Protein 7CFE (pdb70)

Foldseek 3Di:
DQLDADPPLLCVQQPPLSVLVSVLLVCCQPVVVVLPQHPNVCNNVCHFPFLSQQQQCCVVPDFQFEEEEAQCRQHPPNPSNQSRHVRYQYEYEHADPSNVVNVVVSCVVRVGNYHYDHDHLPDPVNLVVQAQGQEYEYEPDDQPLVVLLSGLSNHRAFHKYWYFDPPCQVVSCVVHVVSSVVSQWDPWDWDFGPVVPHVVGGIITMTTRHPDDD

Sequence (214 aa):
HHMSPIEPAASAIFGPRLGLARRRYAEALAGPGVERGLVGPREVGRLWDRHLLNCAVIGELLERGDRVVDIGSGAGLPGVPLLAIARPDLQVVLLEPLLRRTEFLREMV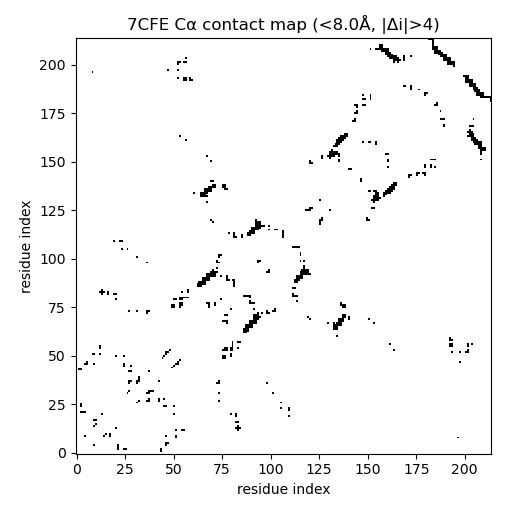TDLGVAVEIVRGRAEESWVQDQLGGSDAAVSRAVAALDKLTKWSMPLIRPNGRMLAIKGERAHDEVREHRRVMIASGAVDVRVVTCGANYLRPPATVVFARRGKQIA

Secondary structure (DSSP, 8-state):
---SPPTTHHHHHHGGGHHHHHHHHHHHHTHHHHTTSS-GGGGGGIIIIIIIHHHGGGGGS-TT-EEEEET-TTTTTHHHHHHH-TT-EEEEE---HHHHHHHHHHHHTTT--EEEE-S-TT-HHHHHHHTTEEEEEEESSS-HHHHHHHHGGGEEEEEEEEEE-GGGHHHHHHHHHHHHHHTTEEEEEEEEE-TTT-SSPEEEEEEEE-SS--

Organism: Mycobacterium tuberculosis (strain ATCC 25618 / H37Rv) (NCBI:txid83332)

Nearest PDB structures (foldseek):
  7cfe-assembly1_A  TM=1.005E+00  e=2.924E-52  Mycobacterium tuberculosis H37Rv
  3g8a-assembly4_D  TM=7.679E-01  e=1.920E-15  Thermus thermophilus HB8
  3g8a-assembly1_A  TM=7.381E-01  e=2.503E-15  Thermus thermophilus HB8
  3g89-assembly2_B  TM=7.218E-01  e=5.549E-15  Thermus thermophilus HB8
  1sqg-assembly1_A  TM=6.685E-01  e=5.555E-08  Escherichia coli

Structure (mmCIF, N/CA/C/O backbone):
data_7CFE
#
_entry.id   7CFE
#
_cell.length_a   44.980
_cell.length_b   63.880
_cell.length_c   72.390
_cell.angle_alpha   90.00
_cell.angle_beta   90.00
_cell.angle_gamma   90.00
#
_symmetry.space_group_name_H-M   'P 21 21 21'
#
loop_
_entity.id
_entity.type
_entity.pdbx_description
1 polymer 'Ribosomal RNA small subunit methyltransferase G'
2 non-polymer SINEFUNGIN
3 non-polymer 'PHOSPHATE ION'
4 non-polymer 'ISOPROPYL ALCOHOL'
5 water water
#
loop_
_atom_site.group_PDB
_atom_site.id
_atom_site.type_symbol
_atom_site.label_atom_id
_atom_site.label_alt_id
_atom_site.label_comp_id
_atom_site.label_asym_id
_atom_site.label_entity_id
_atom_site.label_seq_id
_atom_site.pdbx_PDB_ins_code
_atom_site.Cartn_x
_atom_site.Cartn_y
_atom_site.Cartn_z
_atom_site.occupancy
_atom_site.B_iso_or_equiv
_atom_site.auth_seq_id
_atom_site.auth_comp_id
_atom_site.auth_asym_id
_atom_site.auth_atom_id
_atom_site.pdbx_PDB_model_num
ATOM 1 N N . HIS A 1 5 ? 24.054 25.309 -10.376 1.00 38.30 -1 HIS A N 1
ATOM 2 C CA . HIS A 1 5 ? 24.716 24.815 -9.172 1.00 50.85 -1 HIS A CA 1
ATOM 3 C C . HIS A 1 5 ? 23.840 25.003 -7.927 1.00 51.38 -1 HIS A C 1
ATOM 4 O O . HIS A 1 5 ? 23.232 24.052 -7.408 1.00 45.35 -1 HIS A O 1
ATOM 6 N N . HIS A 1 6 ? 23.830 26.239 -7.432 1.00 42.72 0 HIS A N 1
ATOM 7 C CA . HIS A 1 6 ? 22.836 26.701 -6.466 1.00 51.34 0 HIS A CA 1
ATOM 8 C C . HIS A 1 6 ? 22.931 25.968 -5.123 1.00 40.58 0 HIS A C 1
ATOM 9 O O . HIS A 1 6 ? 21.914 25.614 -4.524 1.00 45.10 0 HIS A O 1
ATOM 11 N N . MET A 1 7 ? 24.160 25.745 -4.642 1.00 32.27 1 MET A N 1
ATOM 12 C CA . MET A 1 7 ? 24.380 25.312 -3.263 1.00 41.19 1 MET A CA 1
ATOM 13 C C . MET A 1 7 ? 25.329 26.249 -2.512 1.00 36.52 1 MET A C 1
ATOM 14 O O . MET A 1 7 ? 25.695 25.969 -1.362 1.00 27.73 1 MET A O 1
ATOM 19 N N . SER A 1 8 ? 25.703 27.378 -3.123 1.00 26.59 2 SER A N 1
ATOM 20 C CA . SER A 1 8 ? 26.616 28.351 -2.539 1.00 28.02 2 SER A CA 1
ATOM 21 C C . SER A 1 8 ? 25.879 29.249 -1.555 1.00 23.77 2 SER A C 1
ATOM 22 O O . SER A 1 8 ? 24.757 29.689 -1.851 1.00 24.86 2 SER A O 1
ATOM 25 N N . PRO A 1 9 ? 26.483 29.539 -0.395 1.00 24.23 3 PRO A N 1
ATOM 26 C CA . PRO A 1 9 ? 25.760 30.249 0.669 1.00 18.56 3 PRO A CA 1
ATOM 27 C C . PRO A 1 9 ? 25.287 31.632 0.252 1.00 17.45 3 PRO A C 1
ATOM 28 O O . PRO A 1 9 ? 25.949 32.340 -0.510 1.00 20.45 3 PRO A O 1
ATOM 32 N N . ILE A 1 10 ? 24.099 31.989 0.741 1.00 16.75 4 ILE A N 1
ATOM 33 C CA . ILE A 1 10 ? 23.569 33.336 0.576 1.00 10.60 4 ILE A CA 1
ATOM 34 C C . ILE A 1 10 ? 24.336 34.276 1.494 1.00 13.28 4 ILE A C 1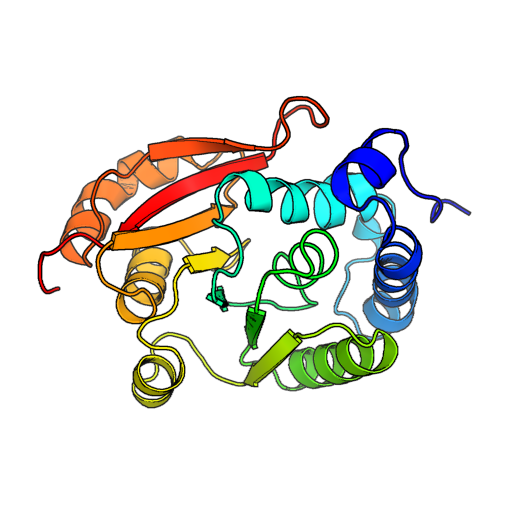
ATOM 35 O O . ILE A 1 10 ? 24.313 34.118 2.719 1.00 10.15 4 ILE A O 1
ATOM 40 N N . GLU A 1 11 ? 24.980 35.289 0.909 1.00 15.35 5 GLU A N 1
ATOM 41 C CA . GLU A 1 11 ? 25.825 36.220 1.641 1.00 16.24 5 GLU A CA 1
ATOM 42 C C . GLU A 1 11 ? 25.254 37.636 1.573 1.00 20.95 5 GLU A C 1
ATOM 43 O O . GLU A 1 11 ? 24.611 38.005 0.581 1.00 17.01 5 GLU A O 1
ATOM 49 N N . PRO A 1 12 ? 25.485 38.468 2.608 1.00 20.59 6 PRO A N 1
ATOM 50 C CA . PRO A 1 12 ? 26.299 38.232 3.808 1.00 13.56 6 PRO A CA 1
ATOM 51 C C . PRO A 1 12 ? 25.571 37.515 4.949 1.00 13.71 6 PRO A C 1
ATOM 52 O O . PRO A 1 12 ? 26.156 37.316 6.006 1.00 10.65 6 PRO A O 1
ATOM 56 N N . ALA A 1 13 ? 24.321 37.106 4.725 1.00 16.38 7 ALA A N 1
ATOM 57 C CA . ALA A 1 13 ? 23.553 36.450 5.784 1.00 13.06 7 ALA A CA 1
ATOM 58 C C . ALA A 1 13 ? 24.261 35.203 6.308 1.00 13.50 7 ALA A C 1
ATOM 59 O O . ALA A 1 13 ? 24.347 34.982 7.524 1.00 13.47 7 ALA A O 1
ATOM 61 N N . ALA A 1 14 ? 24.760 34.359 5.406 1.00 11.55 8 ALA A N 1
ATOM 62 C CA . ALA A 1 14 ? 25.364 33.102 5.840 1.00 12.36 8 ALA A CA 1
ATOM 63 C C . ALA A 1 14 ? 26.563 33.346 6.742 1.00 14.58 8 ALA A C 1
ATOM 64 O O . ALA A 1 14 ? 26.733 32.668 7.760 1.00 14.48 8 ALA A O 1
ATOM 66 N N . SER A 1 15 ? 27.440 34.277 6.361 1.00 16.27 9 SER A N 1
ATOM 67 C CA . SER A 1 15 ? 28.576 34.565 7.227 1.00 11.87 9 SER A CA 1
ATOM 68 C C . SER A 1 15 ? 28.136 35.286 8.489 1.00 17.80 9 SER A C 1
ATOM 69 O O . SER A 1 15 ? 28.672 35.002 9.559 1.00 15.49 9 SER A O 1
ATOM 72 N N . ALA A 1 16 ? 27.128 36.159 8.398 1.00 15.21 10 ALA A N 1
ATOM 73 C CA . ALA A 1 16 ? 26.577 36.773 9.602 1.00 13.76 10 ALA A CA 1
ATOM 74 C C . ALA A 1 16 ? 26.169 35.719 10.618 1.00 18.01 10 ALA A C 1
ATOM 75 O O . ALA A 1 16 ? 26.460 35.849 11.815 1.00 14.05 10 ALA A O 1
ATOM 77 N N . ILE A 1 17 ? 25.516 34.656 10.151 1.00 15.54 11 ILE A N 1
ATOM 78 C CA . ILE A 1 17 ? 24.891 33.693 11.051 1.00 16.23 11 ILE A CA 1
ATOM 79 C C . ILE A 1 17 ? 25.866 32.608 11.483 1.00 18.73 11 ILE A C 1
ATOM 80 O O . ILE A 1 17 ? 25.887 32.207 12.651 1.00 17.76 11 ILE A O 1
ATOM 85 N N . PHE A 1 18 ? 26.665 32.092 10.554 1.00 13.48 12 PHE A N 1
ATOM 86 C CA . PHE A 1 18 ? 27.518 30.963 10.864 1.00 16.60 12 PHE A CA 1
ATOM 87 C C . PHE A 1 18 ? 28.978 31.331 11.093 1.00 15.81 12 PHE A C 1
ATOM 88 O O . PHE A 1 18 ? 29.713 30.503 11.638 1.00 15.84 12 PHE A O 1
ATOM 96 N N . GLY A 1 19 ? 29.420 32.538 10.712 1.00 15.54 13 GLY A N 1
ATOM 97 C CA . GLY A 1 19 ? 30.775 32.964 10.932 1.00 16.81 13 GLY A CA 1
ATOM 98 C C . GLY A 1 19 ? 31.793 31.930 10.526 1.00 20.50 13 GLY A C 1
ATOM 99 O O . GLY A 1 19 ? 31.717 31.311 9.454 1.00 19.49 13 GLY A O 1
ATOM 100 N N . PRO A 1 20 ? 32.743 31.681 11.423 1.00 19.59 14 PRO A N 1
ATOM 101 C CA . PRO A 1 20 ? 33.835 30.752 11.100 1.00 21.19 14 PRO A CA 1
ATOM 102 C C . PRO A 1 20 ? 33.380 29.323 10.836 1.00 22.06 14 PRO A C 1
ATOM 103 O O . PRO A 1 20 ? 34.162 28.553 10.267 1.00 26.12 14 PRO A O 1
ATOM 107 N N . ARG A 1 21 ? 32.152 28.939 11.207 1.00 19.30 15 ARG A N 1
ATOM 108 C CA . ARG A 1 21 ? 31.634 27.603 10.916 1.00 15.87 15 ARG A CA 1
ATOM 109 C C . ARG A 1 21 ? 30.744 27.572 9.673 1.00 17.56 15 ARG A C 1
ATOM 110 O O . ARG A 1 21 ? 29.943 26.636 9.499 1.00 12.64 15 ARG A O 1
ATOM 118 N N . LEU A 1 22 ? 30.890 28.571 8.796 1.00 15.02 16 LEU A N 1
ATOM 119 C CA . LEU A 1 22 ? 30.172 28.571 7.521 1.00 20.31 16 LEU A CA 1
ATOM 120 C C . LEU A 1 22 ? 30.410 27.280 6.739 1.00 17.71 16 LEU A C 1
ATOM 121 O O . LEU A 1 22 ? 29.494 26.763 6.090 1.00 20.95 16 LEU A O 1
ATOM 126 N N . GLY A 1 23 ? 31.624 26.730 6.801 1.00 19.81 17 GLY A N 1
ATOM 127 C CA . GLY A 1 23 ? 31.906 25.519 6.046 1.00 21.28 17 GLY A CA 1
ATOM 128 C C . GLY A 1 23 ? 31.124 24.319 6.546 1.00 23.31 17 GLY A C 1
ATOM 129 O O . GLY A 1 23 ? 30.668 23.486 5.758 1.00 20.94 17 GLY A O 1
ATOM 130 N N . LEU A 1 24 ? 30.977 24.201 7.867 1.00 25.47 18 LEU A N 1
ATOM 131 C CA . LEU A 1 24 ? 30.093 23.181 8.415 1.00 26.72 18 LEU A CA 1
ATOM 132 C C . LEU A 1 24 ? 28.675 23.377 7.902 1.00 18.45 18 LEU A C 1
ATOM 133 O O . LEU A 1 24 ? 28.001 22.416 7.514 1.00 19.73 18 LEU A O 1
ATOM 138 N N . ALA A 1 25 ? 28.198 24.622 7.923 1.00 17.77 19 ALA A N 1
ATOM 139 C CA . ALA A 1 25 ? 26.864 24.896 7.397 1.00 16.17 19 ALA A CA 1
ATOM 140 C C . ALA A 1 25 ? 26.732 24.406 5.962 1.00 19.76 19 ALA A C 1
ATOM 141 O O . ALA A 1 25 ? 25.732 23.775 5.597 1.00 17.01 19 ALA A O 1
ATOM 143 N N . ARG A 1 26 ? 27.743 24.688 5.135 1.00 19.14 20 ARG A N 1
ATOM 144 C CA A ARG A 1 26 ? 27.691 24.307 3.729 0.58 23.44 20 ARG A CA 1
ATOM 145 C CA B ARG A 1 26 ? 27.693 24.306 3.729 0.42 23.42 20 ARG A CA 1
ATOM 146 C C . ARG A 1 26 ? 27.684 22.792 3.573 1.00 23.70 20 ARG A C 1
ATOM 147 O O . ARG A 1 26 ? 26.915 22.239 2.783 1.00 22.29 20 ARG A O 1
ATOM 162 N N . ARG A 1 27 ? 28.544 22.100 4.331 1.00 23.50 21 ARG A N 1
ATOM 163 C CA . ARG A 1 27 ? 28.523 20.639 4.351 1.00 24.24 21 ARG A CA 1
ATOM 164 C C . ARG A 1 27 ? 27.142 20.099 4.706 1.00 19.98 21 ARG A C 1
ATOM 165 O O . ARG A 1 27 ? 26.660 19.132 4.098 1.00 18.27 21 ARG A O 1
ATOM 173 N N . TYR A 1 28 ? 26.495 20.706 5.707 1.00 15.77 22 TYR A N 1
ATOM 174 C CA . TYR A 1 28 ? 25.165 20.262 6.110 1.00 17.82 22 TYR A CA 1
ATOM 175 C C . TYR A 1 28 ? 24.159 20.476 4.985 1.00 18.84 22 TYR A C 1
ATOM 176 O O . TYR A 1 28 ? 23.352 19.587 4.674 1.00 20.97 22 TYR A O 1
ATOM 185 N N . ALA A 1 29 ? 24.186 21.661 4.369 1.00 18.32 23 ALA A N 1
ATOM 186 C CA . ALA A 1 29 ? 23.282 21.936 3.253 1.00 21.43 23 ALA A CA 1
ATOM 187 C C . ALA A 1 29 ? 23.504 20.940 2.127 1.00 21.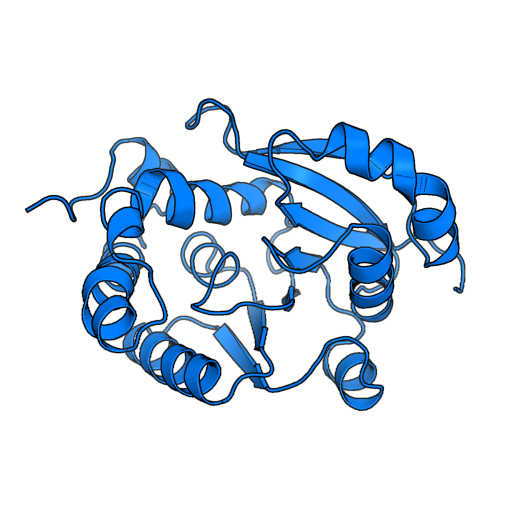40 23 ALA A C 1
ATOM 188 O O . ALA A 1 29 ? 22.552 20.476 1.490 1.00 23.99 23 ALA A O 1
ATOM 190 N N . GLU A 1 30 ? 24.761 20.599 1.871 1.00 21.36 24 GLU A N 1
ATOM 191 C CA . GLU A 1 30 ? 25.058 19.653 0.805 1.00 26.68 24 GLU A CA 1
ATOM 192 C C . GLU A 1 30 ? 24.499 18.274 1.127 1.00 25.07 24 GLU A C 1
ATOM 193 O O . GLU A 1 30 ? 23.911 17.614 0.265 1.00 27.81 24 GLU A O 1
ATOM 199 N N . ALA A 1 31 ? 24.633 17.832 2.373 1.00 28.24 25 ALA A N 1
ATOM 200 C CA . ALA A 1 31 ? 24.117 16.510 2.689 1.00 27.80 25 ALA A CA 1
ATOM 201 C C . ALA A 1 31 ? 22.594 16.488 2.647 1.00 28.60 25 ALA A C 1
ATOM 202 O O . ALA A 1 31 ? 22.001 15.497 2.208 1.00 31.55 25 ALA A O 1
ATOM 204 N N . LEU A 1 32 ? 21.941 17.572 3.079 1.00 24.53 26 LEU A N 1
ATOM 205 C CA . LEU A 1 32 ? 20.492 17.672 2.903 1.00 22.52 26 LEU A CA 1
ATOM 206 C C . LEU A 1 32 ? 20.109 17.642 1.425 1.00 26.32 26 LEU A C 1
ATOM 207 O O . LEU A 1 32 ? 19.105 17.024 1.048 1.00 21.63 26 LEU A O 1
ATOM 212 N N . ALA A 1 33 ? 20.889 18.328 0.581 1.00 28.01 27 ALA A N 1
ATOM 213 C CA . ALA A 1 33 ? 20.603 18.395 -0.852 1.00 25.48 27 ALA A CA 1
ATOM 214 C C . ALA A 1 33 ? 20.936 17.087 -1.554 1.00 28.27 27 ALA A C 1
ATOM 215 O O . ALA A 1 33 ? 20.320 16.761 -2.573 1.00 32.75 27 ALA A O 1
ATOM 217 N N . GLY A 1 34 ? 21.905 16.337 -1.035 1.00 23.56 28 GLY A N 1
ATOM 218 C CA . GLY A 1 34 ? 22.245 15.047 -1.581 1.00 30.60 28 GLY A CA 1
ATOM 219 C C . GLY A 1 34 ? 21.471 13.922 -0.917 1.00 34.33 28 GLY A C 1
ATOM 220 O O . GLY A 1 34 ? 20.293 13.676 -1.218 1.00 28.49 28 GLY A O 1
ATOM 221 N N . PRO A 1 35 ? 22.129 13.223 0.017 1.00 27.05 29 PRO A N 1
ATOM 222 C CA . PRO A 1 35 ? 21.494 12.055 0.659 1.00 28.87 29 PRO A CA 1
ATOM 223 C C . PRO A 1 35 ? 20.168 12.359 1.337 1.00 27.20 29 PRO A C 1
ATOM 224 O O . PRO A 1 35 ? 19.322 11.463 1.449 1.00 33.61 29 PRO A O 1
ATOM 228 N N . GLY A 1 36 ? 19.951 13.595 1.787 1.00 30.93 30 GLY A N 1
ATOM 229 C CA . GLY A 1 36 ? 18.647 13.955 2.316 1.00 27.73 30 GLY A CA 1
ATOM 230 C C . GLY A 1 36 ? 17.545 13.823 1.283 1.00 31.53 30 GLY A C 1
ATOM 231 O O . GLY A 1 36 ? 16.448 13.349 1.587 1.00 31.32 30 GLY A O 1
ATOM 232 N N . VAL A 1 37 ? 17.818 14.247 0.047 1.00 32.98 31 VAL A N 1
ATOM 233 C CA . VAL A 1 37 ? 16.830 14.094 -1.014 1.00 32.62 31 VAL A CA 1
ATOM 234 C C . VAL A 1 37 ? 16.743 12.635 -1.441 1.00 32.93 31 VAL A C 1
ATOM 235 O O . VAL A 1 37 ? 15.649 12.073 -1.564 1.00 32.59 31 VAL A O 1
ATOM 239 N N . GLU A 1 38 ? 17.898 11.992 -1.639 1.00 33.25 32 GLU A N 1
ATOM 240 C CA . GLU A 1 38 ? 17.917 10.598 -2.072 1.00 36.22 32 GLU A CA 1
ATOM 241 C C . GLU A 1 38 ? 17.198 9.675 -1.092 1.00 40.14 32 GLU A C 1
ATOM 242 O O . GLU A 1 38 ? 16.681 8.631 -1.507 1.00 38.38 32 GLU A O 1
ATOM 244 N N . ARG A 1 39 ? 17.137 10.041 0.189 1.00 36.96 33 ARG A N 1
ATOM 245 C CA . ARG A 1 39 ? 16.474 9.229 1.202 1.00 36.48 33 ARG A CA 1
ATOM 246 C C . ARG A 1 39 ? 15.047 9.665 1.487 1.00 32.88 33 ARG A C 1
ATOM 247 O O . ARG A 1 39 ? 14.414 9.103 2.385 1.00 37.09 33 ARG A O 1
ATOM 255 N N . GLY A 1 40 ? 14.523 10.642 0.753 1.00 32.38 34 GLY A N 1
ATOM 256 C CA . GLY A 1 40 ? 13.157 11.072 0.972 1.00 31.97 34 GLY A CA 1
ATOM 257 C C . GLY A 1 40 ? 12.936 11.921 2.204 1.00 33.90 34 GLY A C 1
ATOM 258 O O . GLY A 1 40 ? 11.791 12.072 2.646 1.00 30.16 34 GLY A O 1
ATOM 259 N N . LEU A 1 41 ? 13.999 12.490 2.772 1.00 31.07 35 LEU A N 1
ATOM 260 C CA . LEU A 1 41 ? 13.847 13.348 3.939 1.00 33.20 35 LEU A CA 1
ATOM 261 C C . LEU A 1 41 ? 13.737 14.818 3.578 1.00 34.77 35 LEU A C 1
ATOM 262 O O . LEU A 1 41 ? 13.170 15.597 4.355 1.00 30.45 35 LEU A O 1
ATOM 267 N N . VAL A 1 42 ? 14.268 15.219 2.425 1.00 27.78 36 VAL A N 1
ATOM 268 C CA . VAL A 1 42 ? 14.162 16.592 1.948 1.00 30.96 36 VAL A CA 1
ATOM 269 C C . VAL A 1 42 ? 13.403 16.573 0.629 1.00 29.38 36 VAL A C 1
ATOM 270 O O . VAL A 1 42 ? 13.811 15.886 -0.317 1.00 26.37 36 VAL A O 1
ATOM 274 N N . GLY A 1 43 ? 12.299 17.318 0.571 1.00 34.20 37 GLY A N 1
ATOM 275 C CA . GLY A 1 43 ? 11.503 17.409 -0.627 1.00 37.56 37 GLY A CA 1
ATOM 276 C C . GLY A 1 43 ? 12.295 18.073 -1.728 1.00 38.25 37 GLY A C 1
ATOM 277 O O . GLY A 1 43 ? 13.088 18.990 -1.481 1.00 32.87 37 GLY A O 1
ATOM 278 N N . PRO A 1 44 ? 12.102 17.616 -2.968 1.00 35.52 38 PRO A N 1
ATOM 279 C CA . PRO A 1 44 ? 12.902 18.160 -4.082 1.00 39.02 38 PRO A CA 1
ATOM 280 C C . PRO A 1 44 ? 12.815 19.670 -4.188 1.00 37.25 38 PRO A C 1
ATOM 281 O O . PRO A 1 44 ? 13.840 20.358 -4.332 1.00 36.46 38 PRO A O 1
ATOM 285 N N . ARG A 1 45 ? 11.600 20.204 -4.055 1.00 37.95 39 ARG A N 1
ATOM 286 C CA . ARG A 1 45 ? 11.386 21.639 -4.169 1.00 41.44 39 ARG A CA 1
ATOM 287 C C . ARG A 1 45 ? 12.169 22.427 -3.127 1.00 37.90 39 ARG A C 1
ATOM 288 O O . ARG A 1 45 ? 12.484 23.598 -3.359 1.00 33.03 39 ARG A O 1
ATOM 296 N N . GLU A 1 46 ? 12.486 21.820 -1.980 1.00 34.59 40 GLU A N 1
ATOM 297 C CA . GLU A 1 46 ? 13.179 22.544 -0.921 1.00 32.74 40 GLU A CA 1
ATOM 298 C C . GLU A 1 46 ? 14.663 22.742 -1.198 1.00 26.99 40 GLU A C 1
ATOM 299 O O . GLU A 1 46 ? 15.305 23.517 -0.473 1.00 26.27 40 GLU A O 1
ATOM 305 N N . VAL A 1 47 ? 15.222 22.081 -2.218 1.00 24.64 41 VAL A N 1
ATOM 306 C CA . VAL A 1 47 ? 16.674 22.121 -2.401 1.00 24.43 41 VAL A CA 1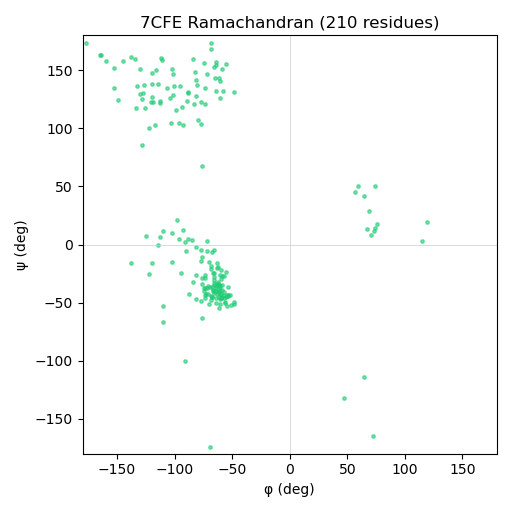
ATOM 307 C C . VAL A 1 47 ? 17.152 23.556 -2.627 1.00 24.33 41 VAL A C 1
ATOM 308 O O . VAL A 1 47 ? 18.129 24.006 -2.012 1.00 21.14 41 VAL A O 1
ATOM 312 N N . GLY A 1 48 ? 16.466 24.297 -3.504 1.00 20.91 42 GLY A N 1
ATOM 313 C CA . GLY A 1 48 ? 16.810 25.692 -3.756 1.00 24.20 42 GLY A CA 1
ATOM 314 C C . GLY A 1 48 ? 16.456 26.648 -2.627 1.00 21.79 42 GLY A C 1
ATOM 315 O O . GLY A 1 48 ? 16.807 27.831 -2.705 1.00 18.32 42 GLY A O 1
ATOM 316 N N . ARG A 1 49 ? 15.772 26.166 -1.589 1.00 19.35 43 ARG A N 1
ATOM 317 C CA . ARG A 1 49 ? 15.401 26.974 -0.442 1.00 15.80 43 ARG A CA 1
ATOM 318 C C . ARG A 1 49 ? 16.180 26.585 0.806 1.00 17.36 43 ARG A C 1
ATOM 319 O O . ARG A 1 49 ? 15.835 27.021 1.907 1.00 16.64 43 ARG A O 1
ATOM 327 N N . LEU A 1 50 ? 17.224 25.774 0.663 1.00 15.40 44 LEU A N 1
ATOM 328 C CA . LEU A 1 50 ? 17.905 25.246 1.835 1.00 18.71 44 LEU A CA 1
ATOM 329 C C . LEU A 1 50 ? 18.592 26.338 2.649 1.00 17.94 44 LEU A C 1
ATOM 330 O O . LEU A 1 50 ? 18.629 26.250 3.883 1.00 17.09 44 LEU A O 1
ATOM 335 N N . TRP A 1 51 ? 19.128 27.378 2.002 1.00 16.63 45 TRP A N 1
ATOM 336 C CA . TRP A 1 51 ? 19.732 28.452 2.793 1.00 13.71 45 TRP A CA 1
ATOM 337 C C . TRP A 1 51 ? 18.669 29.354 3.417 1.00 13.33 45 TRP A C 1
ATOM 338 O O . TRP A 1 51 ? 18.535 29.394 4.641 1.00 15.46 45 TRP A O 1
ATOM 349 N N . ASP A 1 52 ? 17.870 30.055 2.596 1.00 13.36 46 ASP A N 1
ATOM 350 C CA . ASP A 1 52 ? 17.031 31.119 3.148 1.00 13.23 46 ASP A CA 1
ATOM 351 C C . ASP A 1 52 ? 15.894 30.555 3.993 1.00 14.66 46 ASP A C 1
ATOM 352 O O . ASP A 1 52 ? 15.612 31.064 5.083 1.00 14.79 46 ASP A O 1
ATOM 357 N N . ARG A 1 53 ? 15.244 29.498 3.528 1.00 15.04 47 ARG A N 1
ATOM 358 C CA . ARG A 1 53 ? 14.085 28.978 4.237 1.00 16.51 47 ARG A CA 1
ATOM 359 C C . ARG A 1 53 ? 14.463 28.040 5.376 1.00 18.75 47 ARG A C 1
ATOM 360 O O . ARG A 1 53 ? 13.764 27.997 6.391 1.00 14.96 47 ARG A O 1
ATOM 368 N N . HIS A 1 54 ? 15.556 27.295 5.254 1.00 14.13 48 HIS A N 1
ATOM 369 C CA . HIS A 1 54 ? 15.830 26.311 6.292 1.00 11.43 48 HIS A CA 1
ATOM 370 C C . HIS A 1 54 ? 17.024 26.663 7.171 1.00 13.86 48 HIS A C 1
ATOM 371 O O . HIS A 1 54 ? 16.820 26.989 8.352 1.00 12.99 48 HIS A O 1
ATOM 378 N N . LEU A 1 55 ? 18.251 26.685 6.638 1.00 13.93 49 LEU A N 1
ATOM 379 C CA . LEU A 1 55 ? 19.403 26.879 7.522 1.00 17.93 49 LEU A CA 1
ATOM 380 C C . LEU A 1 55 ? 19.391 28.252 8.198 1.00 15.66 49 LEU A C 1
ATOM 381 O O . LEU A 1 55 ? 19.518 28.350 9.430 1.00 14.40 49 LEU A O 1
ATOM 386 N N . LEU A 1 56 ? 19.216 29.322 7.419 1.00 16.53 50 LEU A N 1
ATOM 387 C CA . LEU A 1 56 ? 19.289 30.654 8.011 1.00 14.57 50 LEU A CA 1
ATOM 388 C C . LEU A 1 56 ? 18.108 30.891 8.942 1.00 13.86 50 LEU A C 1
ATOM 389 O O . LEU A 1 56 ? 18.283 31.338 10.083 1.00 13.19 50 LEU A O 1
ATOM 394 N N . ASN A 1 57 ? 16.897 30.576 8.472 1.00 14.29 51 ASN A N 1
ATOM 395 C CA . ASN A 1 57 ? 15.698 30.865 9.249 1.00 13.57 51 ASN A CA 1
ATOM 396 C C . ASN A 1 57 ? 15.686 30.108 10.569 1.00 12.08 51 ASN A C 1
ATOM 397 O O . ASN A 1 57 ? 15.147 30.609 11.560 1.00 12.79 51 ASN A O 1
ATOM 402 N N . CYS A 1 58 ? 16.262 28.908 10.595 1.00 11.74 52 CYS A N 1
ATOM 403 C CA . CYS A 1 58 ? 16.326 28.113 11.813 1.00 11.69 52 CYS A CA 1
ATOM 404 C C . CYS A 1 58 ? 17.407 28.631 12.742 1.00 13.36 52 CYS A C 1
ATOM 405 O O . CYS A 1 58 ? 17.162 28.831 13.935 1.00 17.44 52 CYS A O 1
ATOM 408 N N . ALA A 1 59 ? 18.607 28.862 12.208 1.00 9.41 53 ALA A N 1
ATOM 409 C CA . ALA A 1 59 ? 19.726 29.256 13.057 1.00 13.83 53 ALA A CA 1
ATOM 410 C C . ALA A 1 59 ? 19.561 30.631 13.685 1.00 13.51 53 ALA A C 1
ATOM 411 O O . ALA A 1 59 ? 20.194 30.887 14.715 1.00 17.81 53 ALA A O 1
ATOM 413 N N . VAL A 1 60 ? 18.772 31.541 13.100 1.00 14.58 54 VAL A N 1
ATOM 414 C CA . VAL A 1 60 ? 18.688 32.857 13.753 1.00 11.90 54 VAL A CA 1
ATOM 415 C C . VAL A 1 60 ? 17.971 32.813 15.103 1.00 14.92 54 VAL A C 1
ATOM 416 O O . VAL A 1 60 ? 18.140 33.737 15.915 1.00 13.72 54 VAL A O 1
ATOM 420 N N . ILE A 1 61 ? 17.189 31.768 15.400 1.00 14.23 55 ILE A N 1
ATOM 421 C CA . ILE A 1 61 ? 16.551 31.724 16.715 1.00 15.27 55 ILE A CA 1
ATOM 422 C C . ILE A 1 61 ? 17.563 31.578 17.842 1.00 13.14 55 ILE A C 1
ATOM 423 O O . ILE A 1 61 ? 17.185 31.662 19.016 1.00 9.91 55 ILE A O 1
ATOM 428 N N . GLY A 1 62 ? 18.848 31.411 17.522 1.00 14.21 56 GLY A N 1
ATOM 429 C CA . GLY A 1 62 ? 19.860 31.446 18.567 1.00 15.77 56 GLY A CA 1
ATOM 430 C C . GLY A 1 62 ? 19.942 32.782 19.274 1.00 17.31 56 GLY A C 1
ATOM 431 O O . GLY A 1 62 ? 20.455 32.850 20.399 1.00 15.79 56 GLY A O 1
ATOM 432 N N . GLU A 1 63 ? 19.429 33.848 18.643 1.00 14.77 57 GLU A N 1
ATOM 433 C CA . GLU A 1 63 ? 19.371 35.157 19.284 1.00 15.40 57 GLU A CA 1
ATOM 434 C C . GLU A 1 63 ? 18.641 35.111 20.619 1.00 13.57 57 GLU A C 1
ATOM 435 O O . GLU A 1 63 ? 18.880 35.972 21.470 1.00 17.28 57 GLU A O 1
ATOM 441 N N . LEU A 1 64 ? 17.773 34.121 20.829 1.00 13.52 58 LEU A N 1
ATOM 442 C CA . LEU A 1 64 ? 16.974 34.006 22.043 1.00 13.32 58 LEU A CA 1
ATOM 443 C C . LEU A 1 64 ? 17.514 32.963 23.007 1.00 16.43 58 LEU A C 1
ATOM 444 O O . LEU A 1 64 ? 16.827 32.614 23.974 1.00 18.63 58 LEU A O 1
ATOM 449 N N . LEU A 1 65 ? 18.709 32.429 22.758 1.00 16.17 59 LEU A N 1
ATOM 450 C CA . LEU A 1 65 ? 19.309 31.419 23.623 1.00 18.86 59 LEU A CA 1
ATOM 451 C C . LEU A 1 65 ? 20.567 31.960 24.287 1.00 20.06 59 LEU A C 1
ATOM 452 O O . LEU A 1 65 ? 21.397 32.605 23.636 1.00 19.43 59 LEU A O 1
ATOM 457 N N . GLU A 1 66 ? 20.720 31.657 25.575 1.00 15.66 60 GLU A N 1
ATOM 458 C CA . GLU A 1 66 ? 21.855 32.166 26.319 1.00 19.07 60 GLU A CA 1
ATOM 459 C C . GLU A 1 66 ? 23.069 31.273 26.102 1.00 18.22 60 GLU A C 1
ATOM 460 O O . GLU A 1 66 ? 22.948 30.112 25.700 1.00 17.24 60 GLU A O 1
ATOM 466 N N . ARG A 1 67 ? 24.253 31.837 26.364 1.00 20.55 61 ARG A N 1
ATOM 467 C CA . ARG A 1 67 ? 25.496 31.124 26.092 1.00 18.20 61 ARG A CA 1
ATOM 468 C C . ARG A 1 67 ? 25.535 29.807 26.855 1.00 18.64 61 ARG A C 1
ATOM 469 O O . ARG A 1 67 ? 25.236 29.758 28.048 1.00 19.80 61 ARG A O 1
ATOM 477 N N . GLY A 1 68 ? 25.889 28.737 26.161 1.00 13.38 62 GLY A N 1
ATOM 478 C CA . GLY A 1 68 ? 25.981 27.450 26.817 1.00 20.18 62 GLY A CA 1
ATOM 479 C C . GLY A 1 68 ? 24.662 26.787 27.153 1.00 20.38 62 GLY A C 1
ATOM 480 O O . GLY A 1 68 ? 24.658 25.825 27.928 1.00 20.87 62 GLY A O 1
ATOM 481 N N . ASP A 1 69 ? 23.549 27.252 26.582 1.00 16.79 63 ASP A N 1
ATOM 482 C CA . ASP A 1 69 ? 22.254 26.626 26.827 1.00 17.61 63 ASP A CA 1
ATOM 483 C C . ASP A 1 69 ? 22.258 25.171 26.365 1.00 16.53 63 ASP A C 1
ATOM 484 O O . ASP A 1 69 ? 22.867 24.825 25.349 1.00 14.17 63 ASP A O 1
ATOM 489 N N . ARG A 1 70 ? 21.614 24.312 27.164 1.00 14.14 64 ARG A N 1
ATOM 490 C CA . ARG A 1 70 ? 21.268 22.956 26.765 1.00 13.66 64 ARG A CA 1
ATOM 491 C C . ARG A 1 70 ? 19.893 22.995 26.110 1.00 13.69 64 ARG A C 1
ATOM 492 O O . ARG A 1 70 ? 18.916 23.469 26.710 1.00 16.44 64 ARG A O 1
ATOM 500 N N . VAL A 1 71 ? 19.824 22.514 24.877 1.00 15.01 65 VAL A N 1
ATOM 501 C CA . VAL A 1 71 ? 18.677 22.727 24.007 1.00 14.23 65 VAL A CA 1
ATOM 502 C C . VAL A 1 71 ? 18.204 21.379 23.489 1.00 12.77 65 VAL A C 1
ATOM 503 O O . VAL A 1 71 ? 19.008 20.586 22.978 1.00 13.67 65 VAL A O 1
ATOM 507 N N . VAL A 1 72 ? 16.904 21.129 23.605 1.00 13.05 66 VAL A N 1
ATOM 508 C CA . VAL A 1 72 ? 16.269 19.972 22.989 1.00 8.87 66 VAL A CA 1
ATOM 509 C C . VAL A 1 72 ? 15.520 20.463 21.767 1.00 12.91 66 VAL A C 1
ATOM 510 O O . VAL A 1 72 ? 14.691 21.376 21.870 1.00 12.67 66 VAL A O 1
ATOM 514 N N . ASP A 1 73 ? 15.797 19.856 20.617 1.00 11.44 67 ASP A N 1
ATOM 515 C CA . ASP A 1 73 ? 15.051 20.111 19.387 1.00 11.72 67 ASP A CA 1
ATOM 516 C C . ASP A 1 73 ? 13.987 19.020 19.256 1.00 13.31 67 ASP A C 1
ATOM 517 O O . ASP A 1 73 ? 14.299 17.879 18.893 1.00 13.50 67 ASP A O 1
ATOM 522 N N . ILE A 1 74 ? 12.732 19.375 19.530 1.00 9.34 68 ILE 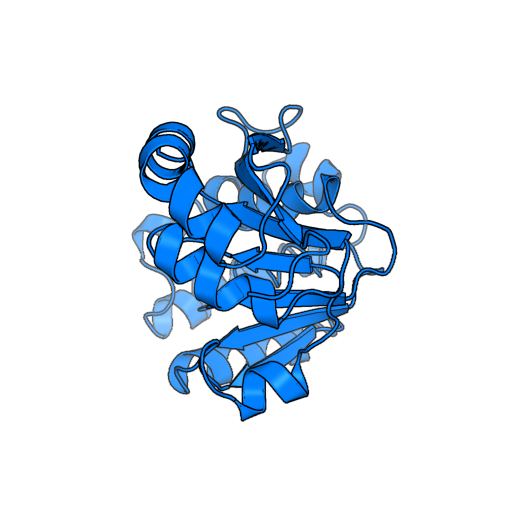A N 1
ATOM 523 C CA . ILE A 1 74 ? 11.646 18.393 19.544 1.00 9.96 68 ILE A CA 1
ATOM 524 C C . ILE A 1 74 ? 11.145 18.182 18.119 1.00 10.97 68 ILE A C 1
ATOM 525 O O . ILE A 1 74 ? 10.683 19.129 17.475 1.00 12.53 68 ILE A O 1
ATOM 530 N N . GLY A 1 75 ? 11.225 16.942 17.639 1.00 11.14 69 GLY A N 1
ATOM 531 C CA . GLY A 1 75 ? 10.824 16.564 16.298 1.00 12.45 69 GLY A CA 1
ATOM 532 C C . GLY A 1 75 ? 11.794 17.029 15.236 1.00 12.91 69 GLY A C 1
ATOM 533 O O . GLY A 1 75 ? 11.389 17.623 14.239 1.00 15.18 69 GLY A O 1
ATOM 534 N N . SER A 1 76 ? 13.085 16.739 15.434 1.00 13.18 70 SER A N 1
ATOM 535 C CA . SER A 1 76 ? 14.130 17.378 14.642 1.00 10.97 70 SER A CA 1
ATOM 536 C C . SER A 1 76 ? 14.055 16.976 13.173 1.00 12.70 70 SER A C 1
ATOM 537 O O . SER A 1 76 ? 14.476 17.742 12.298 1.00 10.68 70 SER A O 1
ATOM 540 N N . GLY A 1 77 ? 13.542 15.786 12.887 1.00 12.57 71 GLY A N 1
ATOM 541 C CA . GLY A 1 77 ? 13.412 15.350 11.504 1.00 13.47 71 GLY A CA 1
ATOM 542 C C . GLY A 1 77 ? 14.770 15.190 10.860 1.00 13.20 71 GLY A C 1
ATOM 543 O O . GLY A 1 77 ? 15.566 14.333 11.240 1.00 18.29 71 GLY A O 1
ATOM 544 N N . ALA A 1 78 ? 15.058 16.027 9.869 1.00 14.20 72 ALA A N 1
ATOM 545 C CA . ALA A 1 78 ? 16.362 16.029 9.223 1.00 16.08 72 ALA A CA 1
ATOM 546 C C . ALA A 1 78 ? 17.368 16.940 9.923 1.00 14.92 72 ALA A C 1
ATOM 547 O O . ALA A 1 78 ? 18.480 17.115 9.413 1.00 15.56 72 ALA A O 1
ATOM 549 N N . GLY A 1 79 ? 17.004 17.541 11.054 1.00 14.00 73 GLY A N 1
ATOM 550 C CA . GLY A 1 79 ? 17.969 18.300 11.835 1.00 14.39 73 GLY A CA 1
ATOM 551 C C . GLY A 1 79 ? 17.628 19.765 12.008 1.00 14.80 73 GLY A C 1
ATOM 552 O O . GLY A 1 79 ? 18.497 20.581 12.342 1.00 15.69 73 GLY A O 1
ATOM 553 N N . LEU A 1 80 ? 16.362 20.113 11.801 1.00 11.33 74 LEU A N 1
ATOM 554 C CA . LEU A 1 80 ? 15.948 21.505 11.713 1.00 13.13 74 LEU A CA 1
ATOM 555 C C . LEU A 1 80 ? 14.930 21.766 12.810 1.00 12.76 74 LEU A C 1
ATOM 556 O O . LEU A 1 80 ? 13.885 21.093 12.844 1.00 14.37 74 LEU A O 1
ATOM 561 N N . PRO A 1 81 ? 15.155 22.736 13.708 1.00 14.41 75 PRO A N 1
ATOM 562 C CA . PRO A 1 81 ? 16.229 23.737 13.686 1.00 13.63 75 PRO A CA 1
ATOM 563 C C . PRO A 1 81 ? 17.541 23.390 14.407 1.00 13.07 75 PRO A C 1
ATOM 564 O O . PRO A 1 81 ? 18.425 24.243 14.410 1.00 13.84 75 PRO A O 1
ATOM 568 N N . GLY A 1 82 ? 17.675 22.191 14.982 1.00 11.39 76 GLY A N 1
ATOM 569 C CA . GLY A 1 82 ? 18.753 21.954 15.935 1.00 9.79 76 GLY A CA 1
ATOM 570 C C . GLY A 1 82 ? 20.149 21.992 15.332 1.00 13.58 76 GLY A C 1
ATOM 571 O O . GLY A 1 82 ? 21.085 22.516 15.947 1.00 12.75 76 GLY A O 1
ATOM 572 N N . VAL A 1 83 ? 20.322 21.431 14.138 1.00 11.33 77 VAL A N 1
ATOM 573 C CA . VAL A 1 83 ? 21.671 21.355 13.573 1.00 12.03 77 VAL A CA 1
ATOM 574 C C . VAL A 1 83 ? 22.150 22.723 13.081 1.00 9.35 77 VAL A C 1
ATOM 575 O O . VAL A 1 83 ? 23.311 23.087 13.345 1.00 11.06 77 VAL A O 1
ATOM 579 N N . PRO A 1 84 ? 21.333 23.529 12.390 1.00 12.02 78 PRO A N 1
ATOM 580 C CA . PRO A 1 84 ? 21.794 24.897 12.094 1.00 9.96 78 PRO A CA 1
ATOM 581 C C . PRO A 1 84 ? 22.107 25.688 13.348 1.00 12.04 78 PRO A C 1
ATOM 582 O O . PRO A 1 84 ? 23.040 26.506 13.358 1.00 11.11 78 PRO A O 1
ATOM 586 N N . LEU A 1 85 ? 21.336 25.458 14.413 1.00 9.19 79 LEU A N 1
ATOM 587 C CA A LEU A 1 85 ? 21.598 26.137 15.681 0.71 10.33 79 LEU A CA 1
ATOM 588 C CA B LEU A 1 85 ? 21.593 26.131 15.679 0.29 10.47 79 LEU A CA 1
ATOM 589 C C . LEU A 1 85 ? 22.956 25.741 16.229 1.00 10.84 79 LEU A C 1
ATOM 590 O O . LEU A 1 85 ? 23.777 26.605 16.580 1.00 10.11 79 LEU A O 1
ATOM 599 N N . ALA A 1 86 ? 23.220 24.440 16.302 1.00 9.86 80 ALA A N 1
ATOM 600 C CA . ALA A 1 86 ? 24.492 23.976 16.843 1.00 12.76 80 ALA A CA 1
ATOM 601 C C . ALA A 1 86 ? 25.669 24.475 16.015 1.00 12.83 80 ALA A C 1
ATOM 602 O O . ALA A 1 86 ? 26.736 24.781 16.559 1.00 12.75 80 ALA A O 1
ATOM 604 N N . ILE A 1 87 ? 25.503 24.539 14.694 1.00 12.28 81 ILE A N 1
ATOM 605 C CA . ILE A 1 87 ? 26.585 25.024 13.845 1.00 14.72 81 ILE A CA 1
ATOM 606 C C . ILE A 1 87 ? 26.812 26.510 14.074 1.00 14.63 81 ILE A C 1
ATOM 607 O O . ILE A 1 87 ? 27.959 26.965 14.196 1.00 13.04 81 ILE A O 1
ATOM 612 N N . ALA A 1 88 ? 25.721 27.286 14.147 1.00 11.04 82 ALA A N 1
ATOM 613 C CA . ALA A 1 88 ? 25.822 28.727 14.359 1.00 10.97 82 ALA A CA 1
ATOM 614 C C . ALA A 1 88 ? 26.428 29.049 15.716 1.00 13.01 82 ALA A C 1
ATOM 615 O O . ALA A 1 88 ? 27.167 30.030 15.858 1.00 14.39 82 ALA A O 1
ATOM 617 N N . ARG A 1 89 ? 26.111 28.245 16.726 1.00 13.07 83 ARG A N 1
ATOM 618 C CA . ARG A 1 89 ? 26.434 28.542 18.121 1.00 16.90 83 ARG A CA 1
ATOM 619 C C . ARG A 1 89 ? 27.142 27.338 18.735 1.00 16.44 83 ARG A C 1
ATOM 620 O O . ARG A 1 89 ? 26.502 26.478 19.352 1.00 12.00 83 ARG A O 1
ATOM 628 N N . PRO A 1 90 ? 28.468 27.227 18.572 1.00 15.08 84 PRO A N 1
ATOM 629 C CA . PRO A 1 90 ? 29.184 26.081 19.164 1.00 14.58 84 PRO A CA 1
ATOM 630 C C . PRO A 1 90 ? 29.106 26.024 20.686 1.00 14.29 84 PRO A C 1
ATOM 631 O O . PRO A 1 90 ? 29.324 24.949 21.250 1.00 16.05 84 PRO A O 1
ATOM 635 N N . ASP A 1 91 ? 28.788 27.133 21.363 1.00 13.69 85 ASP A N 1
ATOM 636 C CA . ASP A 1 91 ? 28.635 27.114 22.817 1.00 15.15 85 ASP A CA 1
ATOM 637 C C . ASP A 1 91 ? 27.454 26.263 23.272 1.00 20.15 85 ASP A C 1
ATOM 638 O O . ASP A 1 91 ? 27.439 25.815 24.426 1.00 10.36 85 ASP A O 1
ATOM 643 N N . LEU A 1 92 ? 26.451 26.068 22.415 1.00 13.94 86 LEU A N 1
ATOM 644 C CA . LEU A 1 92 ? 25.258 25.322 22.799 1.00 14.58 86 LEU A CA 1
ATOM 645 C C . LEU A 1 92 ? 25.550 23.828 22.870 1.00 18.62 86 LEU A C 1
ATOM 646 O O . LEU A 1 92 ? 26.486 23.314 22.246 1.00 19.04 86 LEU A O 1
ATOM 651 N N . GLN A 1 93 ? 24.728 23.128 23.650 1.00 15.15 87 GLN A N 1
ATOM 652 C CA . GLN A 1 93 ? 24.703 21.673 23.678 1.00 15.87 87 GLN A CA 1
ATOM 653 C C . GLN A 1 93 ? 23.320 21.257 23.199 1.00 14.44 87 GLN A C 1
ATOM 654 O O . GLN A 1 93 ? 22.342 21.342 23.946 1.00 12.81 87 GLN A O 1
ATOM 660 N N . VAL A 1 94 ? 23.244 20.812 21.962 1.00 19.38 88 VAL A N 1
ATOM 661 C CA . VAL A 1 94 ? 21.977 20.522 21.312 1.00 17.31 88 VAL A CA 1
ATOM 662 C C . VAL A 1 94 ? 21.726 19.027 21.349 1.00 15.91 88 VAL A C 1
ATOM 663 O O . VAL A 1 94 ? 22.625 18.213 21.076 1.00 19.37 88 VAL A O 1
ATOM 667 N N . VAL A 1 95 ? 20.492 18.669 21.672 1.00 13.32 89 VAL A N 1
ATOM 668 C CA . VAL A 1 95 ? 19.988 17.312 21.565 1.00 14.02 89 VAL A CA 1
ATOM 669 C C . VAL A 1 95 ? 18.815 17.315 20.594 1.00 14.51 89 VAL A C 1
ATOM 670 O O . VAL A 1 95 ? 17.866 18.089 20.766 1.00 13.66 89 VAL A O 1
ATOM 674 N N . LEU A 1 96 ? 18.880 16.448 19.588 1.00 10.44 90 LEU A N 1
ATOM 675 C CA . LEU A 1 96 ? 17.807 16.275 18.613 1.00 12.65 90 LEU A CA 1
ATOM 676 C C . LEU A 1 96 ? 16.916 15.133 19.087 1.00 12.73 90 LEU A C 1
ATOM 677 O O . LEU A 1 96 ? 17.377 13.998 19.239 1.00 13.60 90 LEU A O 1
ATOM 682 N N . LEU A 1 97 ? 15.654 15.436 19.355 1.00 12.30 91 LEU A N 1
ATOM 683 C CA . LEU A 1 97 ? 14.676 14.425 19.732 1.00 11.57 91 LEU A CA 1
ATOM 684 C C . LEU A 1 97 ? 13.857 14.072 18.495 1.00 13.60 91 LEU A C 1
ATOM 685 O O . LEU A 1 97 ? 13.143 14.929 17.960 1.00 13.89 91 LEU A O 1
ATOM 690 N N . GLU A 1 98 ? 13.957 12.813 18.041 1.00 12.97 92 GLU A N 1
ATOM 691 C CA . GLU A 1 98 ? 13.272 12.364 16.825 1.00 17.57 92 GLU A CA 1
ATOM 692 C C . GLU A 1 98 ? 12.900 10.885 16.919 1.00 17.39 92 GLU A C 1
ATOM 693 O O . GLU A 1 98 ? 13.773 10.042 17.142 1.00 14.09 92 GLU A O 1
ATOM 699 N N . PRO A 1 99 ? 11.625 10.530 16.755 1.00 15.40 93 PRO A N 1
ATOM 700 C CA . PRO A 1 99 ? 11.218 9.124 16.927 1.00 19.53 93 PRO A CA 1
ATOM 701 C C . PRO A 1 99 ? 11.462 8.207 15.732 1.00 18.39 93 PRO A C 1
ATOM 702 O O . PRO A 1 99 ? 11.606 6.996 15.920 1.00 16.84 93 PRO A O 1
ATOM 706 N N . LEU A 1 100 ? 11.493 8.740 14.512 1.00 17.43 94 LEU A N 1
ATOM 707 C CA . LEU A 1 100 ? 11.616 7.907 13.315 1.00 15.38 94 LEU A CA 1
ATOM 708 C C . LEU A 1 100 ? 13.056 7.423 13.131 1.00 20.30 94 LEU A C 1
ATOM 709 O O . LEU A 1 100 ? 13.991 8.229 13.022 1.00 14.47 94 LEU A O 1
ATOM 714 N N . LEU A 1 101 ? 13.219 6.094 13.076 1.00 21.92 95 LEU A N 1
ATOM 715 C CA . LEU A 1 101 ? 14.543 5.482 12.956 1.00 21.14 95 LEU A CA 1
ATOM 716 C C . LEU A 1 101 ? 15.218 5.845 11.636 1.00 21.88 95 LEU A C 1
ATOM 717 O O . LEU A 1 101 ? 16.439 6.023 11.587 1.00 23.54 95 LEU A O 1
ATOM 722 N N . ARG A 1 102 ? 14.445 5.926 10.550 1.00 23.38 96 ARG A N 1
ATOM 723 C CA . ARG A 1 102 ? 14.973 6.415 9.272 1.00 24.38 96 ARG A CA 1
ATOM 724 C C . ARG A 1 102 ? 15.630 7.794 9.438 1.00 22.37 96 ARG A C 1
ATOM 725 O O . ARG A 1 102 ? 16.764 8.044 8.971 1.00 21.83 96 ARG A O 1
ATOM 733 N N . ARG A 1 103 ? 14.967 8.678 10.180 1.00 22.85 97 ARG A N 1
ATOM 734 C CA . ARG A 1 103 ? 15.504 10.018 10.389 1.00 21.33 97 ARG A CA 1
ATOM 735 C C . ARG A 1 103 ? 16.677 10.036 11.362 1.00 19.20 97 ARG A C 1
ATOM 736 O O . ARG A 1 103 ? 17.653 10.763 11.132 1.00 17.64 97 ARG A O 1
ATOM 744 N N . THR A 1 104 ? 16.615 9.256 12.450 1.00 20.22 98 THR A N 1
ATOM 745 C CA . THR A 1 104 ? 17.742 9.233 13.385 1.00 16.77 98 THR A CA 1
ATOM 746 C C . THR A 1 104 ? 18.980 8.605 12.752 1.00 19.42 98 THR A C 1
ATOM 747 O O . THR A 1 104 ? 20.095 9.051 13.020 1.00 17.25 98 THR A O 1
ATOM 751 N N . GLU A 1 105 ? 18.814 7.570 11.915 1.00 18.85 99 GLU A N 1
ATOM 752 C CA . GLU A 1 105 ? 19.925 7.086 11.086 1.00 22.41 99 GLU A CA 1
ATOM 753 C C . GLU A 1 105 ? 20.564 8.232 10.317 1.00 23.98 99 GLU A C 1
ATOM 754 O O . GLU A 1 105 ? 21.796 8.415 10.331 1.00 18.49 99 GLU A O 1
ATOM 760 N N . PHE A 1 106 ? 19.731 9.005 9.607 1.00 20.24 100 PHE A N 1
ATOM 761 C CA . PHE A 1 106 ? 20.275 10.149 8.876 1.00 26.65 100 PHE A CA 1
ATOM 762 C C . PHE A 1 106 ? 21.036 11.096 9.804 1.00 18.95 100 PHE A C 1
ATOM 763 O O . PHE A 1 106 ? 22.178 11.484 9.522 1.00 22.81 100 PHE A O 1
ATOM 771 N N . LEU A 1 107 ? 20.405 11.479 10.913 1.00 17.92 101 LEU A N 1
ATOM 772 C CA . LEU A 1 107 ? 21.000 12.449 11.830 1.00 20.15 101 LEU A CA 1
ATOM 773 C C . LEU A 1 107 ? 22.339 11.964 12.377 1.00 23.42 101 LEU A C 1
ATOM 774 O O . LEU A 1 107 ? 23.281 12.748 12.481 1.00 22.49 101 LEU A O 1
ATOM 779 N N . ARG A 1 108 ? 22.442 10.684 12.758 1.00 19.57 102 ARG A N 1
ATOM 780 C CA . ARG A 1 108 ? 23.715 10.189 13.284 1.00 23.42 102 ARG A CA 1
ATOM 781 C C . ARG A 1 108 ? 24.798 10.272 12.225 1.00 25.65 102 ARG A C 1
ATOM 782 O O . ARG A 1 108 ? 25.939 10.682 12.508 1.00 24.98 102 ARG A O 1
ATOM 790 N N . GLU A 1 109 ? 24.452 9.896 10.990 1.00 26.50 103 GLU A N 1
ATOM 791 C CA . GLU A 1 109 ? 25.422 9.992 9.904 1.00 30.47 103 GLU A CA 1
ATOM 792 C C . GLU A 1 109 ? 25.959 11.418 9.770 1.00 32.65 103 GLU A C 1
ATOM 793 O O . GLU A 1 109 ? 27.177 11.643 9.736 1.00 32.61 103 GLU A O 1
ATOM 799 N N . MET A 1 110 ? 25.055 12.401 9.735 1.00 29.05 104 MET A N 1
ATOM 800 C CA . MET A 1 110 ? 25.490 13.790 9.564 1.00 34.25 104 MET A CA 1
ATOM 801 C C . MET A 1 110 ? 26.260 14.301 10.773 1.00 33.98 104 MET A C 1
ATOM 802 O O . MET A 1 110 ? 27.296 14.963 10.626 1.00 34.75 104 MET A O 1
ATOM 807 N N . VAL A 1 111 ? 25.760 14.027 11.977 1.00 30.98 105 VAL A N 1
ATOM 808 C CA . VAL A 1 111 ? 26.388 14.581 13.169 1.00 32.80 105 VAL A CA 1
ATOM 809 C C . VAL A 1 111 ? 27.816 14.084 13.289 1.00 37.32 105 VAL A C 1
ATOM 810 O O . VAL A 1 111 ? 28.725 14.850 13.638 1.00 39.56 105 VAL A O 1
ATOM 814 N N . THR A 1 112 ? 28.052 12.807 12.975 1.00 32.07 106 THR A N 1
ATOM 815 C CA . THR A 1 112 ? 29.435 12.346 13.013 1.00 33.34 106 THR A CA 1
ATOM 816 C C . THR A 1 112 ? 30.239 12.893 11.834 1.00 38.91 106 THR A C 1
ATOM 817 O O . THR A 1 112 ? 31.405 13.264 12.007 1.00 45.62 106 THR A O 1
ATOM 821 N N . ASP A 1 113 ? 29.635 13.000 10.645 1.00 39.83 107 ASP A N 1
ATOM 822 C CA . ASP A 1 113 ? 30.356 13.594 9.523 1.00 43.81 107 ASP A CA 1
ATOM 823 C C . ASP A 1 113 ? 30.548 15.096 9.659 1.00 45.31 107 ASP A C 1
ATOM 824 O O . ASP A 1 113 ? 31.077 15.711 8.730 1.00 53.63 107 ASP A O 1
ATOM 829 N N . LEU A 1 114 ? 30.125 15.707 10.761 1.00 43.87 108 LEU A N 1
ATOM 830 C CA . LEU A 1 114 ? 30.335 17.130 10.971 1.00 45.79 108 LEU A CA 1
ATOM 831 C C . LEU A 1 114 ? 31.163 17.458 12.195 1.00 42.95 108 LEU A C 1
ATOM 832 O O . LEU A 1 114 ? 31.608 18.604 12.320 1.00 48.82 108 LEU A O 1
ATOM 837 N N . GLY A 1 115 ? 31.352 16.516 13.115 1.00 42.03 109 GLY A N 1
ATOM 838 C CA . GLY A 1 115 ? 32.052 16.820 14.346 1.00 40.47 109 GLY A CA 1
ATOM 839 C C . GLY A 1 115 ? 31.319 17.766 15.264 1.00 43.90 109 GLY A C 1
ATOM 840 O O . GLY A 1 115 ? 31.923 18.291 16.209 1.00 41.08 109 GLY A O 1
ATOM 841 N N . VAL A 1 116 ? 30.032 18.011 15.011 1.00 39.60 110 VAL A N 1
ATOM 842 C CA . VAL A 1 116 ? 29.300 18.985 15.803 1.00 32.90 110 VAL A CA 1
ATOM 843 C C . VAL A 1 116 ? 28.843 18.334 17.101 1.00 33.41 110 VAL A C 1
ATOM 844 O O . VAL A 1 116 ? 28.477 17.149 17.135 1.00 36.14 110 VAL A O 1
ATOM 848 N N . ALA A 1 117 ? 28.896 19.098 18.193 1.00 33.73 111 ALA A N 1
ATOM 849 C CA . ALA A 1 117 ? 28.551 18.580 19.518 1.00 37.44 111 ALA A CA 1
ATOM 850 C C . ALA A 1 117 ? 27.033 18.477 19.647 1.00 26.75 111 ALA A C 1
ATOM 851 O O . ALA A 1 117 ? 26.389 19.175 20.435 1.00 31.99 111 ALA A O 1
ATOM 853 N N . VAL A 1 118 ? 26.459 17.564 18.865 1.00 24.17 112 VAL A N 1
ATOM 854 C CA . VAL A 1 118 ? 25.025 17.311 18.903 1.00 21.89 112 VAL A CA 1
ATOM 855 C C . VAL A 1 118 ? 24.791 15.860 19.287 1.00 25.11 112 VAL A C 1
ATOM 856 O O . VAL A 1 118 ? 25.503 14.964 18.816 1.00 22.15 112 VAL A O 1
ATOM 860 N N . GLU A 1 119 ? 23.798 15.633 20.150 1.00 17.44 113 GLU A N 1
ATOM 861 C CA . GLU A 1 119 ? 23.376 14.293 20.539 1.00 16.94 113 GLU A CA 1
ATOM 862 C C . GLU A 1 119 ? 21.996 13.994 19.966 1.00 18.09 113 GLU A C 1
ATOM 863 O O . GLU A 1 119 ? 21.234 14.897 19.629 1.00 18.97 113 GLU A O 1
ATOM 869 N N . ILE A 1 120 ? 21.670 12.714 19.849 1.00 20.91 114 ILE A N 1
ATOM 870 C CA . ILE A 1 120 ? 20.416 12.283 19.240 1.00 16.23 114 ILE A CA 1
ATOM 871 C C . ILE A 1 120 ? 19.713 11.329 20.191 1.00 16.60 114 ILE A C 1
ATOM 872 O O . ILE A 1 120 ? 20.290 10.317 20.603 1.00 17.18 114 ILE A O 1
ATOM 877 N N . VAL A 1 121 ? 18.463 11.647 20.520 1.00 15.63 115 VAL A N 1
ATOM 878 C CA . VAL A 1 121 ? 17.593 10.763 21.288 1.00 14.65 115 VAL A CA 1
ATOM 879 C C . VAL A 1 121 ? 16.469 10.323 20.365 1.00 15.10 115 VAL A C 1
ATOM 880 O O . VAL A 1 121 ? 15.750 11.167 19.822 1.00 12.48 115 VAL A O 1
ATOM 884 N N . ARG A 1 122 ? 16.297 9.013 20.199 1.00 13.76 116 ARG A N 1
ATOM 885 C CA . ARG A 1 122 ? 15.157 8.489 19.442 1.00 14.51 116 ARG A CA 1
ATOM 886 C C . ARG A 1 122 ? 14.019 8.208 20.413 1.00 13.40 116 ARG A C 1
ATOM 887 O O . ARG A 1 122 ? 14.028 7.202 21.127 1.00 13.08 116 ARG A O 1
ATOM 895 N N . GLY A 1 123 ? 13.035 9.096 20.426 1.00 15.29 117 GLY A N 1
ATOM 896 C CA . GLY A 1 123 ? 11.859 8.928 21.257 1.00 14.57 117 GLY A CA 1
ATOM 897 C C . GLY A 1 123 ? 10.895 10.061 20.982 1.00 18.55 117 GLY A C 1
ATOM 898 O O . GLY A 1 123 ? 11.209 11.011 20.254 1.00 15.24 117 GLY A O 1
ATOM 899 N N . ARG A 1 124 ? 9.711 9.945 21.582 1.00 15.32 118 ARG A N 1
ATOM 900 C CA . ARG A 1 124 ? 8.675 10.963 21.508 1.00 19.27 118 ARG A CA 1
ATOM 901 C C . ARG A 1 124 ? 8.650 11.784 22.791 1.00 20.37 118 ARG A C 1
ATOM 902 O O . ARG A 1 124 ? 8.888 11.268 23.886 1.00 18.23 118 ARG A O 1
ATOM 910 N N . ALA A 1 125 ? 8.315 13.068 22.643 1.00 13.85 119 ALA A N 1
ATOM 911 C CA . ALA A 1 125 ? 8.443 14.012 23.743 1.00 15.33 119 ALA A CA 1
ATOM 912 C C . ALA A 1 125 ? 7.550 13.649 24.923 1.00 18.19 119 ALA A C 1
ATOM 913 O O . ALA A 1 125 ? 7.935 13.866 26.077 1.00 18.61 119 ALA A O 1
ATOM 915 N N . GLU A 1 126 ? 6.370 13.088 24.670 1.00 19.27 120 GLU A N 1
ATOM 916 C CA . GLU A 1 126 ? 5.439 12.836 25.768 1.00 19.42 120 GLU A CA 1
ATOM 917 C C . GLU A 1 126 ? 5.804 11.611 26.613 1.00 20.12 120 GLU A C 1
ATOM 918 O O . GLU A 1 126 ? 5.151 11.370 27.637 1.00 19.91 120 GLU A O 1
ATOM 924 N N . GLU A 1 127 ? 6.837 10.852 26.240 1.00 17.74 121 GLU A N 1
ATOM 925 C CA . GLU A 1 127 ? 7.194 9.645 26.978 1.00 19.83 121 GLU A CA 1
ATOM 926 C C . GLU A 1 127 ? 7.845 9.989 28.318 1.00 16.03 121 GLU A C 1
ATOM 927 O O . GLU A 1 127 ? 8.724 10.851 28.394 1.00 14.98 121 GLU A O 1
ATOM 933 N N . SER A 1 128 ? 7.408 9.309 29.382 1.00 17.49 122 SER A N 1
ATOM 934 C CA . SER A 1 128 ? 7.982 9.545 30.707 1.00 20.35 122 SER A CA 1
ATOM 935 C C . SER A 1 128 ? 9.501 9.449 30.693 1.00 16.01 122 SER A C 1
ATOM 936 O O . SER A 1 128 ? 10.191 10.276 31.303 1.00 20.01 122 SER A O 1
ATOM 939 N N . TRP A 1 129 ? 10.044 8.442 30.004 1.00 14.86 123 TRP A N 1
ATOM 940 C CA . TRP A 1 129 ? 11.490 8.276 30.008 1.00 16.23 123 TRP A CA 1
ATOM 941 C C . TRP A 1 129 ? 12.186 9.437 29.308 1.00 15.07 123 TRP A C 1
ATOM 942 O O . TRP A 1 129 ? 13.282 9.832 29.715 1.00 13.22 123 TRP A O 1
ATOM 953 N N . VAL A 1 130 ? 11.557 10.014 28.284 1.00 15.27 124 VAL A N 1
ATOM 954 C CA . VAL A 1 130 ? 12.110 11.207 27.639 1.00 14.07 124 VAL A CA 1
ATOM 955 C C . VAL A 1 130 ? 12.066 12.394 28.593 1.00 15.72 124 VAL A C 1
ATOM 956 O O . VAL A 1 130 ? 13.022 13.169 28.702 1.00 16.71 124 VAL A O 1
ATOM 960 N N . GLN A 1 131 ? 10.943 12.576 29.277 1.00 17.10 125 GLN A N 1
ATOM 961 C CA . GLN A 1 131 ? 10.849 13.692 30.203 1.00 19.30 125 GLN A CA 1
ATOM 962 C C . GLN A 1 131 ? 11.893 13.575 31.305 1.00 18.62 125 GLN A C 1
ATOM 963 O O . GLN A 1 131 ? 12.452 14.587 31.740 1.00 17.71 125 GLN A O 1
ATOM 969 N N . ASP A 1 132 ? 12.203 12.352 31.740 1.00 17.94 126 ASP A N 1
ATOM 970 C CA . ASP A 1 132 ? 13.291 12.205 32.704 1.00 20.77 126 ASP A CA 1
ATOM 971 C C . ASP A 1 132 ? 14.650 12.426 32.049 1.00 18.25 126 ASP A C 1
ATOM 972 O O . ASP A 1 132 ? 15.509 13.112 32.610 1.00 19.35 126 ASP A O 1
ATOM 977 N N . GLN A 1 133 ? 14.846 11.874 30.849 1.00 17.09 127 GLN A N 1
ATOM 978 C CA . GLN A 1 133 ? 16.147 11.913 30.192 1.00 14.76 127 GLN A CA 1
ATOM 979 C C . GLN A 1 133 ? 16.555 13.340 29.866 1.00 19.19 127 GLN A C 1
ATOM 980 O O . GLN A 1 133 ? 17.723 13.716 30.023 1.00 15.96 127 GLN A O 1
ATOM 986 N N . LEU A 1 134 ? 15.600 14.155 29.427 1.00 17.23 128 LEU A N 1
ATOM 987 C CA . LEU A 1 134 ? 15.881 15.497 28.943 1.00 20.59 128 LEU A CA 1
ATOM 988 C C . LEU A 1 134 ? 15.310 16.583 29.849 1.00 20.30 128 LEU A C 1
ATOM 989 O O . LEU A 1 134 ? 15.365 17.762 29.489 1.00 21.89 128 LEU A O 1
ATOM 994 N N . GLY A 1 135 ? 14.761 16.221 31.004 1.00 17.95 129 GLY A N 1
ATOM 995 C CA . GLY A 1 135 ? 14.299 17.230 31.940 1.00 19.31 129 GLY A CA 1
ATOM 996 C C . GLY A 1 135 ? 15.395 18.215 32.298 1.00 22.17 129 GLY A C 1
ATOM 997 O O . GLY A 1 135 ? 16.587 17.932 32.173 1.00 18.16 129 GLY A O 1
ATOM 998 N N . GLY A 1 136 ? 14.979 19.412 32.713 1.00 20.64 130 GLY A N 1
ATOM 999 C CA . GLY A 1 136 ? 15.932 20.434 33.105 1.00 18.53 130 GLY A CA 1
ATOM 1000 C C . GLY A 1 136 ? 16.704 21.099 31.982 1.00 18.75 130 GLY A C 1
ATOM 1001 O O . GLY A 1 136 ? 17.667 21.817 32.258 1.00 18.20 130 GLY A O 1
ATOM 1002 N N . SER A 1 137 ? 16.317 20.907 30.726 1.00 14.93 131 SER A N 1
ATOM 1003 C CA . SER A 1 137 ? 16.988 21.606 29.636 1.00 14.91 131 SER A CA 1
ATOM 1004 C C . SER A 1 137 ? 16.733 23.108 29.727 1.00 15.74 131 SER A C 1
ATOM 1005 O O . SER A 1 137 ? 15.719 23.555 30.268 1.00 14.46 131 SER A O 1
ATOM 1008 N N . ASP A 1 138 ? 17.675 23.897 29.194 1.00 14.63 132 ASP A N 1
ATOM 1009 C CA . ASP A 1 138 ? 17.508 25.351 29.224 1.00 12.18 132 ASP A CA 1
ATOM 1010 C C . ASP A 1 138 ? 16.507 25.831 28.197 1.00 10.55 132 ASP A C 1
ATOM 1011 O O . ASP A 1 138 ? 15.855 26.862 28.407 1.00 12.81 132 ASP A O 1
ATOM 1016 N N . ALA A 1 139 ? 16.365 25.103 27.095 1.00 13.97 133 ALA A N 1
ATOM 1017 C CA . ALA A 1 139 ? 15.428 25.529 26.068 1.00 12.22 133 ALA A CA 1
ATOM 1018 C C . ALA A 1 139 ? 14.933 24.324 25.283 1.00 14.98 133 ALA A C 1
ATOM 1019 O O . ALA A 1 139 ? 15.638 23.317 25.138 1.00 14.03 133 ALA A O 1
ATOM 1021 N N . ALA A 1 140 ? 13.716 24.461 24.761 1.00 11.55 134 ALA A N 1
ATOM 1022 C CA . ALA A 1 140 ? 13.120 23.483 23.857 1.00 12.71 134 ALA A CA 1
ATOM 1023 C C . ALA A 1 140 ? 12.678 24.182 22.578 1.00 14.35 134 ALA A C 1
ATOM 1024 O O . ALA A 1 140 ? 11.801 25.055 22.608 1.00 14.15 134 ALA A O 1
ATOM 1026 N N . VAL A 1 141 ? 13.267 23.789 21.456 1.00 13.35 135 VAL A N 1
ATOM 1027 C CA . VAL A 1 141 ? 12.994 24.446 20.188 1.00 15.64 135 VAL A CA 1
ATOM 1028 C C . VAL A 1 141 ? 12.235 23.477 19.288 1.00 13.60 135 VAL A C 1
ATOM 1029 O O . VAL A 1 141 ? 12.194 22.261 19.524 1.00 12.43 135 VAL A O 1
ATOM 1033 N N . SER A 1 142 ? 11.571 24.035 18.277 1.00 12.33 136 SER A N 1
ATOM 1034 C CA . SER A 1 142 ? 10.838 23.152 17.369 1.00 13.42 136 SER A CA 1
ATOM 1035 C C . SER A 1 142 ? 10.460 23.897 16.106 1.00 17.33 136 SER A C 1
ATOM 1036 O O . SER A 1 142 ? 10.464 25.127 16.070 1.00 16.47 136 SER A O 1
ATOM 1039 N N . ARG A 1 143 ? 10.112 23.121 15.072 1.00 15.10 137 ARG A N 1
ATOM 1040 C CA . ARG A 1 143 ? 9.496 23.642 13.858 1.00 15.54 137 ARG A CA 1
ATOM 1041 C C . ARG A 1 143 ? 8.645 22.547 13.221 1.00 12.85 137 ARG A C 1
ATOM 1042 O O . ARG A 1 143 ? 9.072 21.389 13.142 1.00 15.10 137 ARG A O 1
ATOM 1050 N N . ALA A 1 144 ? 7.435 22.920 12.807 1.00 14.59 138 ALA A N 1
ATOM 1051 C CA . ALA A 1 144 ? 6.558 22.080 11.980 1.00 15.05 138 ALA A CA 1
ATOM 1052 C C . ALA A 1 144 ? 6.268 20.729 12.634 1.00 15.24 138 ALA A C 1
ATOM 1053 O O . ALA A 1 144 ? 6.319 19.677 11.992 1.00 16.23 138 ALA A O 1
ATOM 1055 N N . VAL A 1 145 ? 5.951 20.753 13.925 1.00 14.04 139 VAL A N 1
ATOM 1056 C CA . VAL A 1 145 ? 5.734 19.534 14.695 1.00 17.12 139 VAL A CA 1
ATOM 1057 C C . VAL A 1 145 ? 4.264 19.356 15.072 1.00 21.39 139 VAL A C 1
ATOM 1058 O O . VAL A 1 145 ? 3.674 18.306 14.817 1.00 23.88 139 VAL A O 1
ATOM 1062 N N . ALA A 1 146 ? 3.660 20.368 15.690 1.00 17.78 140 ALA A N 1
ATOM 1063 C CA . ALA A 1 146 ? 2.304 20.221 16.197 1.00 18.91 140 ALA A CA 1
ATOM 1064 C C . ALA A 1 146 ? 1.710 21.586 16.500 1.00 17.59 140 ALA A C 1
ATOM 1065 O O . ALA A 1 146 ? 2.421 22.590 16.599 1.00 19.52 140 ALA A O 1
ATOM 1067 N N . ALA A 1 147 ? 0.381 21.597 16.630 1.00 14.97 141 ALA A N 1
ATOM 1068 C CA . ALA A 1 147 ? -0.353 22.763 17.091 1.00 15.94 141 ALA A CA 1
ATOM 1069 C C . ALA A 1 147 ? 0.137 23.173 18.474 1.00 17.74 141 ALA A C 1
ATOM 1070 O O . ALA A 1 147 ? 0.519 22.342 19.303 1.00 16.64 141 ALA A O 1
ATOM 1072 N N . LEU A 1 148 ? 0.026 24.464 18.752 1.00 16.20 142 LEU A N 1
ATOM 1073 C CA . LEU A 1 148 ? 0.699 25.041 19.900 1.00 15.42 142 LEU A CA 1
ATOM 1074 C C . LEU A 1 148 ? 0.286 24.420 21.231 1.00 17.07 142 LEU A C 1
ATOM 1075 O O . LEU A 1 148 ? 1.103 24.395 22.156 1.00 21.57 142 LEU A O 1
ATOM 1080 N N . ASP A 1 149 ? -0.943 23.916 21.362 1.00 17.09 143 ASP A N 1
ATOM 1081 C CA . ASP A 1 149 ? -1.352 23.355 22.643 1.00 17.45 143 ASP A CA 1
ATOM 1082 C C . ASP A 1 149 ? -0.612 22.051 22.916 1.00 18.23 143 ASP A C 1
ATOM 1083 O O . ASP A 1 149 ? -0.006 21.875 23.985 1.00 17.57 143 ASP A O 1
ATOM 1088 N N . LYS A 1 150 ? -0.634 21.136 21.949 1.00 15.12 144 LYS A N 1
ATOM 1089 C CA . LYS A 1 150 ? 0.111 19.894 22.095 1.00 19.27 144 LYS A CA 1
ATOM 1090 C C . LYS A 1 150 ? 1.610 20.153 22.144 1.00 16.74 144 LYS A C 1
ATOM 1091 O O . LYS A 1 150 ? 2.328 19.524 22.930 1.00 15.12 144 LYS A O 1
ATOM 1097 N N . LEU A 1 151 ? 2.098 21.079 21.312 1.00 16.08 145 LEU A N 1
ATOM 1098 C CA . LEU A 1 151 ? 3.513 21.421 21.339 1.00 11.83 145 LEU A CA 1
ATOM 1099 C C . LEU A 1 151 ? 3.933 21.912 22.720 1.00 17.44 145 LEU A C 1
ATOM 1100 O O . LEU A 1 151 ? 4.986 21.521 23.233 1.00 16.28 145 LEU A O 1
ATOM 1105 N N . THR A 1 152 ? 3.120 22.760 23.345 1.00 15.38 146 THR A N 1
ATOM 1106 C CA . THR A 1 152 ? 3.501 23.308 24.641 1.00 12.30 146 THR A CA 1
ATOM 1107 C C . THR A 1 152 ? 3.422 22.243 25.722 1.00 14.41 146 THR A C 1
ATOM 1108 O O . THR A 1 152 ? 4.275 22.200 26.618 1.00 13.30 146 THR A O 1
ATOM 1112 N N . LYS A 1 153 ? 2.416 21.357 25.628 1.00 14.18 147 LYS A N 1
ATOM 1113 C CA . LYS A 1 153 ? 2.313 20.219 26.540 1.00 19.97 147 LYS A CA 1
ATOM 1114 C C . LYS A 1 153 ? 3.536 19.321 26.430 1.00 19.81 147 LYS A C 1
ATOM 1115 O O . LYS A 1 153 ? 4.006 18.756 27.427 1.00 16.95 147 LYS A O 1
ATOM 1121 N N . TRP A 1 154 ? 4.067 19.183 25.218 1.00 14.79 148 TRP A N 1
ATOM 1122 C CA . TRP A 1 154 ? 5.252 18.369 24.997 1.00 15.98 148 TRP A CA 1
ATOM 1123 C C . TRP A 1 154 ? 6.521 19.076 25.454 1.00 13.46 148 TRP A C 1
ATOM 1124 O O . TRP A 1 154 ? 7.455 18.416 25.921 1.00 14.69 148 TRP A O 1
ATOM 1135 N N . SER A 1 155 ? 6.569 20.402 25.315 1.00 13.92 149 SER A N 1
ATOM 1136 C CA . SER A 1 155 ? 7.789 21.164 25.551 1.00 14.00 149 SER A CA 1
ATOM 1137 C C . SER A 1 155 ? 8.027 21.441 27.030 1.00 14.83 149 SER A C 1
ATOM 1138 O O . SER A 1 155 ? 9.153 21.268 27.522 1.00 13.63 149 SER A O 1
ATOM 1141 N N . MET A 1 156 ? 6.991 21.900 27.744 1.00 10.75 150 MET A N 1
ATOM 1142 C CA . MET A 1 156 ? 7.197 22.393 29.103 1.00 13.96 150 MET A CA 1
ATOM 1143 C C . MET A 1 156 ? 7.833 21.368 30.041 1.00 16.49 150 MET A C 1
ATOM 1144 O O . MET A 1 156 ? 8.717 21.765 30.820 1.00 12.65 150 MET A O 1
ATOM 1149 N N . PRO A 1 157 ? 7.464 20.081 30.021 1.00 14.87 151 PRO A N 1
ATOM 1150 C CA . PRO A 1 157 ? 8.137 19.112 30.905 1.00 14.75 151 PRO A CA 1
ATOM 1151 C C . PRO A 1 157 ? 9.635 18.990 30.681 1.00 15.56 151 PRO A C 1
ATOM 1152 O O . PRO A 1 157 ? 10.341 18.549 31.599 1.00 19.79 151 PRO A O 1
ATOM 1156 N N . LEU A 1 158 ? 10.148 19.369 29.516 1.00 15.91 152 LEU A N 1
ATOM 1157 C CA . LEU A 1 158 ? 11.562 19.194 29.205 1.00 17.33 152 LEU A CA 1
ATOM 1158 C C . LEU A 1 158 ? 12.405 20.394 29.602 1.00 19.85 152 LEU A C 1
ATOM 1159 O O . LEU A 1 158 ? 13.641 20.328 29.523 1.00 15.57 152 LEU A O 1
ATOM 1164 N N . ILE A 1 159 ? 11.763 21.466 30.053 1.00 14.09 153 ILE A N 1
ATOM 1165 C CA . ILE A 1 159 ? 12.384 22.762 30.281 1.00 16.55 153 ILE A CA 1
ATOM 1166 C C . ILE A 1 159 ? 12.508 22.963 31.789 1.00 17.86 153 ILE A C 1
ATOM 1167 O O . ILE A 1 159 ? 11.553 22.704 32.529 1.00 14.99 153 ILE A O 1
ATOM 1172 N N . ARG A 1 160 ? 13.677 23.421 32.243 1.00 18.32 154 ARG A N 1
ATOM 1173 C CA . ARG A 1 160 ? 13.854 23.799 33.648 1.00 18.90 154 ARG A CA 1
ATOM 1174 C C . ARG A 1 160 ? 12.949 24.986 33.996 1.00 18.45 154 ARG A C 1
ATOM 1175 O O . ARG A 1 160 ? 12.535 25.740 33.112 1.00 15.37 154 ARG A O 1
ATOM 1183 N N . PRO A 1 161 ? 12.628 25.170 35.279 1.00 21.80 155 PRO A N 1
ATOM 1184 C CA . PRO A 1 161 ? 11.975 26.418 35.692 1.00 17.79 155 PRO A CA 1
ATOM 1185 C C . PRO A 1 161 ? 12.718 27.611 35.120 1.00 19.49 155 PRO A C 1
ATOM 1186 O O . PRO A 1 161 ? 13.952 27.684 35.165 1.00 16.41 155 PRO A O 1
ATOM 1190 N N . ASN A 1 162 ? 11.958 28.518 34.518 1.00 14.03 156 ASN A N 1
ATOM 1191 C CA . ASN A 1 162 ? 12.462 29.724 33.881 1.00 17.01 156 ASN A CA 1
ATOM 1192 C C . ASN A 1 162 ? 13.235 29.458 32.598 1.00 16.89 156 ASN A C 1
ATOM 1193 O O . ASN A 1 162 ? 13.854 30.387 32.072 1.00 18.34 156 ASN A O 1
ATOM 1198 N N . GLY A 1 163 ? 13.240 28.229 32.086 1.00 15.38 157 GLY A N 1
ATOM 1199 C CA . GLY A 1 163 ? 13.780 27.994 30.761 1.00 16.56 157 GLY A CA 1
ATOM 1200 C C . GLY A 1 163 ? 12.896 28.604 29.680 1.00 14.95 157 GLY A C 1
ATOM 1201 O O . GLY A 1 163 ? 11.902 29.281 29.951 1.00 18.41 157 GLY A O 1
ATOM 1202 N N . ARG A 1 164 ? 13.253 28.331 28.419 1.00 13.32 158 ARG A N 1
ATOM 1203 C CA . ARG A 1 164 ? 12.569 28.942 27.278 1.00 15.21 158 ARG A CA 1
ATOM 1204 C C . ARG A 1 164 ? 12.071 27.910 26.273 1.00 15.88 158 ARG A C 1
ATOM 1205 O O . ARG A 1 164 ? 12.794 26.978 25.903 1.00 12.62 158 ARG A O 1
ATOM 1213 N N . MET A 1 165 ? 10.853 28.122 25.791 1.00 13.92 159 MET A N 1
ATOM 1214 C CA . MET A 1 165 ? 10.336 27.439 24.608 1.00 12.83 159 MET A CA 1
ATOM 1215 C C . MET A 1 165 ? 10.417 28.376 23.408 1.00 15.58 159 MET A C 1
ATOM 1216 O O . MET A 1 165 ? 9.929 29.518 23.472 1.00 14.35 159 MET A O 1
ATOM 1221 N N . LEU A 1 166 ? 11.020 27.887 22.317 1.00 15.38 160 LEU A N 1
ATOM 1222 C CA . LEU A 1 166 ? 11.090 28.603 21.039 1.00 13.71 160 LEU A CA 1
ATOM 1223 C C . LEU A 1 166 ? 10.448 27.725 19.967 1.00 16.06 160 LEU A C 1
ATOM 1224 O O . LEU A 1 166 ? 11.076 26.776 19.466 1.00 13.35 160 LEU A O 1
ATOM 1229 N N . ALA A 1 167 ? 9.195 28.028 19.615 1.00 11.15 161 ALA A N 1
ATOM 1230 C CA . ALA A 1 167 ? 8.490 27.289 18.562 1.00 12.59 161 ALA A CA 1
ATOM 1231 C C . ALA A 1 167 ? 8.473 28.137 17.293 1.00 13.79 161 ALA A C 1
ATOM 1232 O O . ALA A 1 167 ? 7.723 29.114 17.207 1.00 14.85 161 ALA A O 1
ATOM 1234 N N . ILE A 1 168 ? 9.314 27.780 16.309 1.00 14.20 162 ILE A N 1
ATOM 1235 C CA . ILE A 1 168 ? 9.245 28.433 15.001 1.00 15.19 162 ILE A CA 1
ATOM 1236 C C . ILE A 1 168 ? 7.864 28.199 14.406 1.00 15.77 162 ILE A C 1
ATOM 1237 O O . ILE A 1 168 ? 7.404 27.055 14.304 1.00 14.17 162 ILE A O 1
ATOM 1242 N N . LYS A 1 169 ? 7.188 29.281 14.020 1.00 13.05 163 LYS A N 1
ATOM 1243 C CA . LYS A 1 169 ? 5.788 29.163 13.615 1.00 16.30 163 LYS A CA 1
ATOM 1244 C C . LYS A 1 169 ? 5.383 29.973 12.386 1.00 22.01 163 LYS A C 1
ATOM 1245 O O . LYS A 1 169 ? 4.305 29.709 11.839 1.00 23.27 163 LYS A O 1
ATOM 1251 N N . GLY A 1 170 ? 6.158 30.950 11.934 1.00 21.39 164 GLY A N 1
ATOM 1252 C CA . GLY A 1 170 ? 5.694 31.645 10.730 1.00 26.61 164 GLY A CA 1
ATOM 1253 C C . GLY A 1 170 ? 4.494 32.572 10.953 1.00 29.18 164 GLY A C 1
ATOM 1254 O O . GLY A 1 170 ? 4.136 32.936 12.076 1.00 25.14 164 GLY A O 1
ATOM 1255 N N . GLU A 1 171 ? 3.861 32.960 9.840 1.00 30.63 165 GLU A N 1
ATOM 1256 C CA . GLU A 1 171 ? 2.784 33.943 9.922 1.00 37.80 165 GLU A CA 1
ATOM 1257 C C . GLU A 1 171 ? 1.548 33.425 10.648 1.00 35.17 165 GLU A C 1
ATOM 1258 O O . GLU A 1 171 ? 0.626 34.207 10.894 1.00 38.65 165 GLU A O 1
ATOM 1264 N N . ARG A 1 172 ? 1.499 32.148 11.005 1.00 33.20 166 ARG A N 1
ATOM 1265 C CA . ARG A 1 172 ? 0.404 31.639 11.818 1.00 36.49 166 ARG A CA 1
ATOM 1266 C C . ARG A 1 172 ? 0.717 31.660 13.314 1.00 31.03 166 ARG A C 1
ATOM 1267 O O . ARG A 1 172 ? -0.026 31.062 14.098 1.00 30.77 166 ARG A O 1
ATOM 1275 N N . ALA A 1 173 ? 1.783 32.350 13.724 1.00 23.04 167 ALA A N 1
ATOM 1276 C CA . ALA A 1 173 ? 2.128 32.411 15.139 1.00 23.88 167 ALA A CA 1
ATOM 1277 C C . ALA A 1 173 ? 1.013 33.065 15.955 1.00 23.95 167 ALA A C 1
ATOM 1278 O O . ALA A 1 173 ? 0.499 32.468 16.914 1.00 21.65 167 ALA A O 1
ATOM 1280 N N . HIS A 1 174 ? 0.599 34.279 15.567 1.00 17.36 168 HIS A N 1
ATOM 1281 C CA . HIS A 1 174 ? -0.335 35.043 16.397 1.00 23.04 168 HIS A CA 1
ATOM 1282 C C . HIS A 1 174 ? -1.663 34.307 16.578 1.00 24.79 168 HIS A C 1
ATOM 1283 O O . HIS A 1 174 ? -2.139 34.135 17.712 1.00 19.53 168 HIS A O 1
ATOM 1290 N N . ASP A 1 175 ? -2.274 33.875 15.470 1.00 24.38 169 ASP A N 1
ATOM 1291 C CA . ASP A 1 175 ? -3.489 33.067 15.551 1.00 27.27 169 ASP A CA 1
ATOM 1292 C C . ASP A 1 175 ? -3.315 31.936 16.548 1.00 25.38 169 ASP A C 1
ATOM 1293 O O . ASP A 1 175 ? -4.132 31.770 17.468 1.00 19.77 169 ASP A O 1
ATOM 1298 N N . GLU A 1 176 ? -2.224 31.167 16.398 1.00 21.20 170 GLU A N 1
ATOM 1299 C CA . GLU A 1 176 ? -2.020 30.014 17.262 1.00 23.41 170 GLU A CA 1
ATOM 1300 C C . GLU A 1 176 ? -1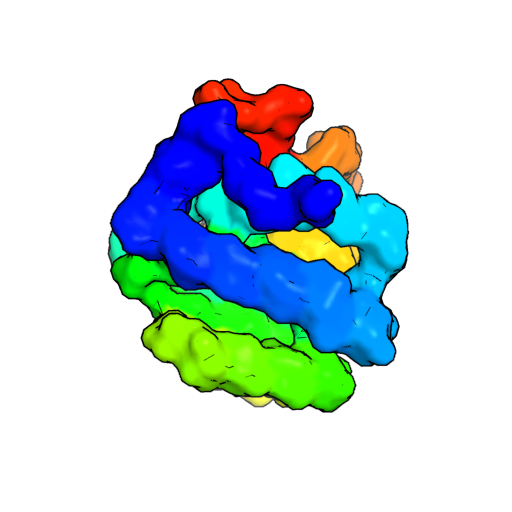.949 30.453 18.715 1.00 21.88 170 GLU A C 1
ATOM 1301 O O . GLU A 1 176 ? -2.616 29.867 19.582 1.00 19.92 170 GLU A O 1
ATOM 1307 N N . VAL A 1 177 ? -1.200 31.528 18.991 1.00 17.49 171 VAL A N 1
ATOM 1308 C CA . VAL A 1 177 ? -1.103 31.988 20.369 1.00 24.45 171 VAL A CA 1
ATOM 1309 C C . VAL A 1 177 ? -2.493 32.338 20.868 1.00 23.74 171 VAL A C 1
ATOM 1310 O O . VAL A 1 177 ? -2.934 31.856 21.922 1.00 19.55 171 VAL A O 1
ATOM 1314 N N . ARG A 1 178 ? -3.253 33.075 20.046 1.00 20.54 172 ARG A N 1
ATOM 1315 C CA . ARG A 1 178 ? -4.567 33.510 20.493 1.00 25.04 172 ARG A CA 1
ATOM 1316 C C . ARG A 1 178 ? -5.461 32.317 20.744 1.00 18.58 172 ARG A C 1
ATOM 1317 O O . ARG A 1 178 ? -6.262 32.328 21.679 1.00 25.52 172 ARG A O 1
ATOM 1325 N N . GLU A 1 179 ? -5.298 31.250 19.964 1.00 19.94 173 GLU A N 1
ATOM 1326 C CA . GLU A 1 179 ? -6.163 30.097 20.181 1.00 21.66 173 GLU A CA 1
ATOM 1327 C C . GLU A 1 179 ? -5.756 29.333 21.438 1.00 23.10 173 GLU A C 1
ATOM 1328 O O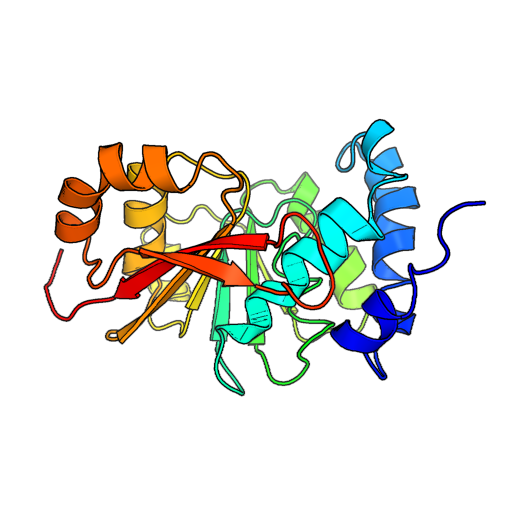 . GLU A 1 179 ? -6.620 28.868 22.189 1.00 20.95 173 GLU A O 1
ATOM 1334 N N . HIS A 1 180 ? -4.455 29.223 21.717 1.00 20.35 174 HIS A N 1
ATOM 1335 C CA . HIS A 1 180 ? -4.010 28.216 22.676 1.00 20.05 174 HIS A CA 1
ATOM 1336 C C . HIS A 1 180 ? -3.397 28.785 23.951 1.00 15.30 174 HIS A C 1
ATOM 1337 O O . HIS A 1 180 ? -3.050 28.005 24.850 1.00 19.12 174 HIS A O 1
ATOM 1344 N N . ARG A 1 181 ? -3.311 30.114 24.078 1.00 18.33 175 ARG A N 1
ATOM 1345 C CA . ARG A 1 181 ? -2.655 30.732 25.230 1.00 16.50 175 ARG A CA 1
ATOM 1346 C C . ARG A 1 181 ? -3.132 30.122 26.550 1.00 20.10 175 ARG A C 1
ATOM 1347 O O . ARG A 1 181 ? -2.316 29.709 27.385 1.00 17.88 175 ARG A O 1
ATOM 1355 N N . ARG A 1 182 ? -4.454 30.023 26.730 1.00 15.72 176 ARG A N 1
ATOM 1356 C CA . ARG A 1 182 ? -5.016 29.527 27.985 1.00 21.93 176 ARG A CA 1
ATOM 1357 C C . ARG A 1 182 ? -4.434 28.164 28.343 1.00 18.39 176 ARG A C 1
ATOM 1358 O O . ARG A 1 182 ? -3.856 27.990 29.425 1.00 19.80 176 ARG A O 1
ATOM 1366 N N . VAL A 1 183 ? -4.492 27.207 27.408 1.00 15.53 177 VAL A N 1
ATOM 1367 C CA . VAL A 1 183 ? -4.019 25.874 27.763 1.00 18.77 177 VAL A CA 1
ATOM 1368 C C . VAL A 1 183 ? -2.500 25.851 27.840 1.00 17.74 177 VAL A C 1
ATOM 1369 O O . VAL A 1 183 ? -1.938 25.066 28.621 1.00 17.04 177 VAL A O 1
ATOM 1373 N N . MET A 1 184 ? -1.820 26.746 27.117 1.00 15.22 178 MET A N 1
ATOM 1374 C CA . MET A 1 184 ? -0.379 26.869 27.305 1.00 15.04 178 MET A CA 1
ATOM 1375 C C . MET A 1 184 ? -0.063 27.236 28.746 1.00 15.48 178 MET A C 1
ATOM 1376 O O . MET A 1 184 ? 0.821 26.636 29.367 1.00 12.32 178 MET A O 1
ATOM 1381 N N . ILE A 1 185 ? -0.798 28.214 29.299 1.00 16.97 179 ILE A N 1
ATOM 1382 C CA . ILE A 1 185 ? -0.571 28.610 30.687 1.00 14.70 179 ILE A CA 1
ATOM 1383 C C . ILE A 1 185 ? -0.830 27.421 31.598 1.00 16.29 179 ILE A C 1
ATOM 1384 O O . ILE A 1 185 ? -0.068 27.163 32.536 1.00 13.94 179 ILE A O 1
ATOM 1389 N N . ALA A 1 186 ? -1.865 26.624 31.279 1.00 19.17 180 ALA A N 1
ATOM 1390 C CA . ALA A 1 186 ? -2.209 25.491 32.131 1.00 17.98 180 ALA A CA 1
ATOM 1391 C C . ALA A 1 186 ? -1.109 24.434 32.123 1.00 20.13 180 ALA A C 1
ATOM 1392 O O . ALA A 1 186 ? -0.885 23.766 33.140 1.00 25.77 180 ALA A O 1
ATOM 1394 N N . SER A 1 187 ? -0.380 24.311 31.010 1.00 17.76 181 SER A N 1
ATOM 1395 C CA . SER A 1 187 ? 0.731 23.373 30.859 1.00 16.98 181 SER A CA 1
ATOM 1396 C C . SER A 1 187 ? 2.044 23.868 31.452 1.00 18.53 181 SER A C 1
ATOM 1397 O O . SER A 1 187 ? 3.039 23.138 31.390 1.00 17.85 181 SER A O 1
ATOM 1400 N N . GLY A 1 188 ? 2.088 25.078 31.996 1.00 16.14 182 GLY A N 1
ATOM 1401 C CA . GLY A 1 188 ? 3.281 25.575 32.661 1.00 15.73 182 GLY A CA 1
ATOM 1402 C C . GLY A 1 188 ? 3.946 26.760 31.989 1.00 15.68 182 GLY A C 1
ATOM 1403 O O . GLY A 1 188 ? 5.001 27.201 32.464 1.00 17.34 182 GLY A O 1
ATOM 1404 N N . ALA A 1 189 ? 3.392 27.296 30.906 1.00 13.42 183 ALA A N 1
ATOM 1405 C CA . ALA A 1 189 ? 3.980 28.450 30.253 1.00 11.84 183 ALA A CA 1
ATOM 1406 C C . ALA A 1 189 ? 3.565 29.742 30.948 1.00 14.56 183 ALA A C 1
ATOM 1407 O O . ALA A 1 189 ? 2.474 29.850 31.522 1.00 14.00 183 ALA A O 1
ATOM 1409 N N . VAL A 1 190 ? 4.461 30.727 30.906 1.00 10.03 184 VAL A N 1
ATOM 1410 C CA . VAL A 1 190 ? 4.138 32.103 31.249 1.00 13.68 184 VAL A CA 1
ATOM 1411 C C . VAL A 1 190 ? 4.826 32.991 30.225 1.00 15.60 184 VAL A C 1
ATOM 1412 O O . VAL A 1 190 ? 5.772 32.580 29.543 1.00 13.09 184 VAL A O 1
ATOM 1416 N N . ASP A 1 191 ? 4.347 34.228 30.132 1.00 15.94 185 ASP A N 1
ATOM 1417 C CA . ASP A 1 191 ? 4.981 35.239 29.290 1.00 16.88 185 ASP A CA 1
ATOM 1418 C C . ASP A 1 191 ? 5.015 34.779 27.831 1.00 20.43 185 ASP A C 1
ATOM 1419 O O . ASP A 1 191 ? 6.058 34.773 27.166 1.00 17.87 185 ASP A O 1
ATOM 1424 N N . VAL A 1 192 ? 3.857 34.360 27.342 1.00 18.69 186 VAL A N 1
ATOM 1425 C CA . VAL A 1 192 ? 3.763 33.825 25.993 1.00 16.23 186 VAL A CA 1
ATOM 1426 C C . VAL A 1 192 ? 3.679 34.987 25.021 1.00 19.45 186 VAL A C 1
ATOM 1427 O O . VAL A 1 192 ? 2.839 35.880 25.181 1.00 22.70 186 VAL A O 1
ATOM 1431 N N . ARG A 1 193 ? 4.549 34.990 24.012 1.00 16.21 187 ARG A N 1
ATOM 1432 C CA . ARG A 1 193 ? 4.482 36.092 23.064 1.00 23.50 187 ARG A CA 1
ATOM 1433 C C . ARG A 1 193 ? 5.146 35.702 21.755 1.00 21.45 187 ARG A C 1
ATOM 1434 O O . ARG A 1 193 ? 5.988 34.806 21.703 1.00 20.71 187 ARG A O 1
ATOM 1442 N N . VAL A 1 194 ? 4.757 36.407 20.702 1.00 19.94 188 VAL A N 1
ATOM 1443 C CA . VAL A 1 194 ? 5.356 36.242 19.387 1.00 16.75 188 VAL A CA 1
ATOM 1444 C C . VAL A 1 194 ? 6.555 37.172 19.299 1.00 21.72 188 VAL A C 1
ATOM 1445 O O . VAL A 1 194 ? 6.462 38.349 19.660 1.00 20.00 188 VAL A O 1
ATOM 1449 N N . VAL A 1 195 ? 7.693 36.639 18.852 1.00 16.68 189 VAL A N 1
ATOM 1450 C CA . VAL A 1 195 ? 8.904 37.422 18.660 1.00 19.48 189 VAL A CA 1
ATOM 1451 C C . VAL A 1 195 ? 9.479 37.044 17.303 1.00 17.14 189 VAL A C 1
ATOM 1452 O O . VAL A 1 195 ? 9.135 36.012 16.727 1.00 20.45 189 VAL A O 1
ATOM 1456 N N . THR A 1 196 ? 10.322 37.916 16.767 1.00 18.04 190 THR A N 1
ATOM 1457 C CA . THR A 1 196 ? 10.984 37.669 15.500 1.00 18.67 190 THR A CA 1
ATOM 1458 C C . THR A 1 196 ? 12.495 37.664 15.701 1.00 19.50 190 THR A C 1
ATOM 1459 O O . THR A 1 196 ? 13.023 38.350 16.577 1.00 18.92 190 THR A O 1
ATOM 1463 N N . CYS A 1 197 ? 13.183 36.849 14.903 1.00 17.31 191 CYS A N 1
ATOM 1464 C CA . CYS A 1 197 ? 14.634 36.711 14.969 1.00 16.74 191 CYS A CA 1
ATOM 1465 C C . CYS A 1 197 ? 15.234 36.859 13.582 1.00 16.21 191 CYS A C 1
ATOM 1466 O O . CYS A 1 197 ? 14.606 36.510 12.570 1.00 14.78 191 CYS A O 1
ATOM 1469 N N . GLY A 1 198 ? 16.472 37.350 13.552 1.00 18.08 192 GLY A N 1
ATOM 1470 C CA . GLY A 1 198 ? 17.171 37.529 12.293 1.00 16.53 192 GLY A CA 1
ATOM 1471 C C . GLY A 1 198 ? 16.596 38.619 11.414 1.00 20.10 192 GLY A C 1
ATOM 1472 O O . GLY A 1 198 ? 16.723 38.547 10.184 1.00 15.62 192 GLY A O 1
ATOM 1473 N N . ALA A 1 199 ? 15.972 39.643 12.013 1.00 19.74 193 ALA A N 1
ATOM 1474 C CA . ALA A 1 199 ? 15.325 40.688 11.223 1.00 18.28 193 ALA A CA 1
ATOM 1475 C C . ALA A 1 199 ? 16.333 41.572 10.491 1.00 19.84 193 ALA A C 1
ATOM 1476 O O . ALA A 1 199 ? 15.948 42.300 9.570 1.00 23.97 193 ALA A O 1
ATOM 1478 N N . ASN A 1 200 ? 17.606 41.522 10.871 1.00 20.78 194 ASN A N 1
ATOM 1479 C CA . ASN A 1 200 ? 18.654 42.143 10.071 1.00 23.77 194 ASN A CA 1
ATOM 1480 C C . ASN A 1 200 ? 18.877 41.437 8.740 1.00 20.51 194 ASN A C 1
ATOM 1481 O O . ASN A 1 200 ? 19.443 42.044 7.829 1.00 20.76 194 ASN A O 1
ATOM 1486 N N . TYR A 1 201 ? 18.478 40.171 8.615 1.00 17.58 195 TYR A N 1
ATOM 1487 C CA . TYR A 1 201 ? 18.916 39.329 7.505 1.00 20.95 195 TYR A CA 1
ATOM 1488 C C . TYR A 1 201 ? 17.788 38.756 6.665 1.00 16.83 195 TYR A C 1
ATOM 1489 O O . TYR A 1 201 ? 18.012 38.440 5.493 1.00 16.69 195 TYR A O 1
ATOM 1498 N N . LEU A 1 202 ? 16.598 38.605 7.223 1.00 10.52 196 LEU A N 1
ATOM 1499 C CA . LEU A 1 202 ? 15.545 37.858 6.573 1.00 14.23 196 LEU A CA 1
ATOM 1500 C C . LEU A 1 202 ? 14.256 38.646 6.626 1.00 20.19 196 LEU A C 1
ATOM 1501 O O . LEU A 1 202 ? 13.913 39.221 7.666 1.00 17.40 196 LEU A O 1
ATOM 1506 N N . ARG A 1 203 ? 13.545 38.659 5.499 1.00 14.06 197 ARG A N 1
ATOM 1507 C CA . ARG A 1 203 ? 12.229 39.278 5.408 1.00 19.13 197 ARG A CA 1
ATOM 1508 C C . ARG A 1 203 ? 11.312 38.303 4.685 1.00 21.82 197 ARG A C 1
ATOM 1509 O O . ARG A 1 203 ? 11.595 37.932 3.524 1.00 20.94 197 ARG A O 1
ATOM 1517 N N . PRO A 1 204 ? 10.244 37.810 5.331 1.00 18.76 198 PRO A N 1
ATOM 1518 C CA . PRO A 1 204 ? 9.949 38.060 6.746 1.00 16.22 198 PRO A CA 1
ATOM 1519 C C . PRO A 1 204 ? 11.023 37.478 7.654 1.00 16.83 198 PRO A C 1
ATOM 1520 O O . PRO A 1 204 ? 11.712 36.551 7.239 1.00 16.06 198 PRO A O 1
ATOM 1524 N N . PRO A 1 205 ? 11.194 38.026 8.850 1.00 17.76 199 PRO A N 1
ATOM 1525 C CA . PRO A 1 205 ? 12.105 37.397 9.817 1.00 19.45 199 PRO A CA 1
ATOM 1526 C C . PRO A 1 205 ? 11.553 36.060 10.296 1.00 18.65 199 PRO A C 1
ATOM 1527 O O . PRO A 1 205 ? 10.398 35.708 10.047 1.00 19.32 199 PRO A O 1
ATOM 1531 N N . ALA A 1 206 ? 12.404 35.291 10.987 1.00 17.97 200 ALA A N 1
ATOM 1532 C CA . ALA A 1 206 ? 11.916 34.072 11.618 1.00 16.08 200 ALA A CA 1
ATOM 1533 C C . ALA A 1 206 ? 10.904 34.449 12.693 1.00 18.59 200 ALA A C 1
ATOM 1534 O O . ALA A 1 206 ? 11.145 35.363 13.486 1.00 18.44 200 ALA A O 1
ATOM 1536 N N . THR A 1 207 ? 9.757 33.777 12.705 1.00 18.99 201 THR A N 1
ATOM 1537 C CA . THR A 1 207 ? 8.683 34.120 13.636 1.00 18.78 201 THR A CA 1
ATOM 1538 C C . THR A 1 207 ? 8.513 32.982 14.628 1.00 18.39 201 THR A C 1
ATOM 1539 O O . THR A 1 207 ? 8.247 31.843 14.235 1.00 19.09 201 THR A O 1
ATOM 1543 N N . VAL A 1 208 ? 8.663 33.295 15.911 1.00 15.60 202 VAL A N 1
ATOM 1544 C CA . VAL A 1 208 ? 8.824 32.298 16.957 1.00 14.82 202 VAL A CA 1
ATOM 1545 C C . VAL A 1 208 ? 7.836 32.614 18.069 1.00 14.97 202 VAL A C 1
ATOM 1546 O O . VAL A 1 208 ? 7.730 33.768 18.504 1.00 17.62 202 VAL A O 1
ATOM 1550 N N . VAL A 1 209 ? 7.081 31.600 18.482 1.00 12.60 203 VAL A N 1
ATOM 1551 C CA . VAL A 1 209 ? 6.290 31.646 19.706 1.00 13.60 203 VAL A CA 1
ATOM 1552 C C . VAL A 1 209 ? 7.232 31.368 20.881 1.00 14.25 203 VAL A C 1
ATOM 1553 O O . VAL A 1 209 ? 7.715 30.240 21.063 1.00 13.63 203 VAL A O 1
ATOM 1557 N N . PHE A 1 210 ? 7.531 32.418 21.642 1.00 12.78 204 PHE A N 1
ATOM 1558 C CA . PHE A 1 210 ? 8.415 32.369 22.795 1.00 17.32 204 PHE A CA 1
ATOM 1559 C C . PHE A 1 210 ? 7.577 32.193 24.055 1.00 19.45 204 PHE A C 1
ATOM 1560 O O . PHE A 1 210 ?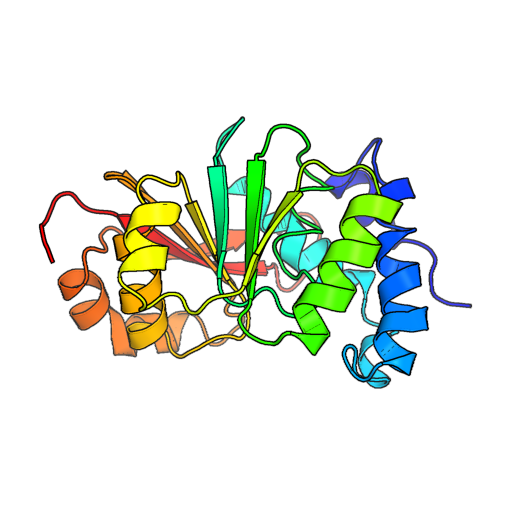 6.530 32.827 24.217 1.00 19.89 204 PHE A O 1
ATOM 1568 N N . ALA A 1 211 ? 8.035 31.309 24.934 1.00 15.54 205 ALA A N 1
ATOM 1569 C CA . ALA A 1 211 ? 7.412 31.199 26.242 1.00 19.77 205 ALA A CA 1
ATOM 1570 C C . ALA A 1 211 ? 8.485 30.876 27.267 1.00 17.19 205 ALA A C 1
ATOM 1571 O O . ALA A 1 211 ? 9.557 30.376 26.932 1.00 16.52 205 ALA A O 1
ATOM 1573 N N . ARG A 1 212 ? 8.194 31.191 28.516 1.00 15.76 206 ARG A N 1
ATOM 1574 C CA . ARG A 1 212 ? 9.008 30.739 29.632 1.00 16.53 206 ARG A CA 1
ATOM 1575 C C . ARG A 1 212 ? 8.312 29.576 30.319 1.00 16.23 206 ARG A C 1
ATOM 1576 O O . ARG A 1 212 ? 7.080 29.460 30.300 1.00 15.33 206 ARG A O 1
ATOM 1584 N N . ARG A 1 213 ? 9.111 28.701 30.911 1.00 16.63 207 ARG A N 1
ATOM 1585 C CA . ARG A 1 213 ? 8.577 27.748 31.872 1.00 15.15 207 ARG A CA 1
ATOM 1586 C C . ARG A 1 213 ? 8.359 28.527 33.160 1.00 15.76 207 ARG A C 1
ATOM 1587 O O . ARG A 1 213 ? 9.322 28.865 33.851 1.00 14.01 207 ARG A O 1
ATOM 1595 N N . GLY A 1 214 ? 7.100 28.857 33.449 1.00 13.63 208 GLY A N 1
ATOM 1596 C CA . GLY A 1 214 ? 6.742 29.523 34.684 1.00 14.06 208 GLY A CA 1
ATOM 1597 C C . GLY A 1 214 ? 6.935 28.612 35.896 1.00 17.21 208 GLY A C 1
ATOM 1598 O O . GLY A 1 214 ? 7.239 27.417 35.789 1.00 18.81 208 GLY A O 1
ATOM 1599 N N . LYS A 1 215 ? 6.753 29.214 37.084 1.00 16.68 209 LYS A N 1
ATOM 1600 C CA . LYS A 1 215 ? 6.977 28.475 38.319 1.00 16.53 209 LYS A CA 1
ATOM 1601 C C . LYS A 1 215 ? 5.833 27.522 38.643 1.00 16.25 209 LYS A C 1
ATOM 1602 O O . LYS A 1 215 ? 5.990 26.662 39.517 1.00 17.06 209 LYS A O 1
ATOM 1608 N N . GLN A 1 216 ? 4.688 27.650 37.985 1.00 13.87 210 GLN A N 1
ATOM 1609 C CA . GLN A 1 216 ? 3.546 26.837 38.367 1.00 16.96 210 GLN A CA 1
ATOM 1610 C C . GLN A 1 216 ? 3.758 25.377 37.966 1.00 20.33 210 GLN A C 1
ATOM 1611 O O . GLN A 1 216 ? 4.414 25.062 36.968 1.00 18.81 210 GLN A O 1
ATOM 1617 N N . ILE A 1 217 ? 3.214 24.482 38.776 1.00 20.13 211 ILE A N 1
ATOM 1618 C CA . ILE A 1 217 ? 3.268 23.051 38.499 1.00 24.45 211 ILE A CA 1
ATOM 1619 C C . ILE A 1 217 ? 2.066 22.691 37.639 1.00 24.69 211 ILE A C 1
ATOM 1620 O O . ILE A 1 217 ? 0.932 23.078 37.949 1.00 28.04 211 ILE A O 1
ATOM 1625 N N . ALA A 1 218 ? 2.313 21.971 36.546 1.00 26.89 212 ALA A N 1
ATOM 1626 C CA . ALA A 1 218 ? 1.269 21.696 35.570 1.00 26.99 212 ALA A CA 1
ATOM 1627 C C . ALA A 1 218 ? 0.251 20.697 36.108 1.00 29.44 212 ALA A C 1
ATOM 1628 O O . ALA A 1 218 ? 0.616 19.632 36.610 1.00 31.83 212 ALA A O 1
#

B-factor: mean 22.0, std 9.43, range [8.35, 74.92]

Radius of gyration: 16.17 Å; Cα contacts (8 Å, |Δi|>4): 439; chains: 1; bounding box: 40×37×48 Å

InterPro domains:
  IPR003682 rRNA small subunit methyltransferase G [MF_00074] (8-190)
  IPR003682 rRNA small subunit methyltransferase G [PF02527] (19-194)
  IPR003682 rRNA small subunit methyltransferase G [PIRSF003078] (22-207)
  IPR003682 rRNA small subunit methyltransferase G [PTHR31760] (20-214)
  IPR003682 rRNA small subunit methyltransferase G [TIGR00138] (21-191)
  IPR029063 S-adenosyl-L-methionine-dependent methyltransferase superfamily [G3DSA:3.40.50.150] (11-220)
  IPR029063 S-adenosyl-L-methionine-dependent methyltransferase superfamily [SSF53335] (20-202)

Solvent-accessible surface area: 10081 Å² total; per-residue (Å²): 155,81,33,78,19,79,86,109,10,0,48,51,26,4,29,146,59,40,47,26,0,94,123,1,0,78,25,0,26,31,51,0,45,92,93,63,31,13,32,108,192,34,42,59,90,2,11,44,91,20,0,1,31,0,4,3,0,4,109,39,9,89,203,23,7,138,1,1,0,4,23,3,9,11,0,22,0,0,1,0,0,3,0,18,57,80,51,4,70,2,28,0,2,7,37,81,99,179,83,1,96,0,1,109,66,7,13,105,89,13,71,9,77,6,119,20,24,124,5,122,6,84,62,84,120,0,57,123,117,15,37,46,8,26,0,1,0,1,49,99,50,17,52,0,53,99,3,0,135,42,1,2,56,0,7,71,96,78,0,26,0,0,0,10,40,31,120,147,0,97,69,34,6,156,135,23,102,210,73,0,70,73,25,0,0,54,79,17,110,34,44,66,1,1,71,136,89,25,230,88,35,1,13,0,0,10,0,48,37,5,193,61,164,90